Protein AF-A0A3L7YLB3-F1 (afdb_monomer)

Radius of gyration: 23.02 Å; Cα contacts (8 Å, |Δi|>4): 34; chains: 1; bounding box: 66×40×59 Å

Secondary structure (DSSP, 8-state):
------HHHHHHHHHHHHHHHHHHHHHHHHHHHHHHHHS-TTTHHHHHHHHHHHHHHHHHHHHHHHHHHHHHGGGGT--HHHHHHHHHHHHHHHHHHHHHHHHHH---PPPS-PPPTT--HHHHHHHHHHHHHHHHTT-HHHHHHHHHHHHHHHHHHHHHHHHHHHIIIIISHHHHHTTT-TTTTT--

Structure (mmCIF, N/CA/C/O backbone):
data_AF-A0A3L7YLB3-F1
#
_entry.id   AF-A0A3L7YLB3-F1
#
loop_
_atom_site.group_PDB
_atom_site.id
_atom_site.type_symbol
_atom_site.label_atom_id
_atom_site.label_alt_id
_atom_site.label_comp_id
_atom_site.label_asym_id
_atom_site.label_entity_id
_atom_site.label_seq_id
_atom_site.pdbx_PDB_ins_code
_atom_site.Cartn_x
_atom_site.Cartn_y
_atom_site.Cartn_z
_atom_site.occupancy
_atom_site.B_iso_or_equiv
_atom_site.auth_seq_id
_atom_site.auth_comp_id
_atom_site.auth_asym_id
_atom_site.auth_atom_id
_atom_site.pdbx_PDB_model_num
ATOM 1 N N . MET A 1 1 ? -13.874 18.558 30.681 1.00 36.72 1 MET A N 1
ATOM 2 C CA . MET A 1 1 ? -12.598 17.831 30.908 1.00 36.72 1 MET A CA 1
ATOM 3 C C . MET A 1 1 ? -11.639 18.290 29.820 1.00 36.72 1 MET A C 1
ATOM 5 O O . MET A 1 1 ? -11.826 17.888 28.685 1.00 36.72 1 MET A O 1
ATOM 9 N N . ARG A 1 2 ? -10.706 19.210 30.115 1.00 30.11 2 ARG A N 1
ATOM 10 C CA . ARG A 1 2 ? -9.813 19.784 29.090 1.00 30.11 2 ARG A CA 1
ATOM 11 C C . ARG A 1 2 ? -8.973 18.671 28.468 1.00 30.11 2 ARG A C 1
ATOM 13 O O . ARG A 1 2 ? -8.124 18.098 29.152 1.00 30.11 2 ARG A O 1
ATOM 20 N N . VAL A 1 3 ? -9.199 18.382 27.189 1.00 42.97 3 VAL A N 1
ATOM 21 C CA . VAL A 1 3 ? -8.298 17.557 26.385 1.00 42.97 3 VAL A CA 1
ATOM 22 C C . VAL A 1 3 ? -7.013 18.360 26.232 1.00 42.97 3 VAL A C 1
ATOM 24 O O . VAL A 1 3 ? -6.904 19.265 25.411 1.00 42.97 3 VAL A O 1
ATOM 27 N N . ARG A 1 4 ? -6.045 18.092 27.108 1.00 43.25 4 ARG A N 1
ATOM 28 C CA . ARG A 1 4 ? -4.690 18.607 26.954 1.00 43.25 4 ARG A CA 1
ATOM 29 C C . ARG A 1 4 ? -4.121 17.884 25.738 1.00 43.25 4 ARG A C 1
ATOM 31 O O . ARG A 1 4 ? -3.776 16.708 25.824 1.00 43.25 4 ARG A O 1
ATOM 38 N N . PHE A 1 5 ? -4.104 18.552 24.590 1.00 52.12 5 PHE A N 1
ATOM 39 C CA . PHE A 1 5 ? -3.279 18.113 23.476 1.00 52.12 5 PHE A CA 1
ATOM 40 C C . PHE A 1 5 ? -1.832 18.198 23.964 1.00 52.12 5 PHE A C 1
ATOM 42 O O . PHE A 1 5 ? -1.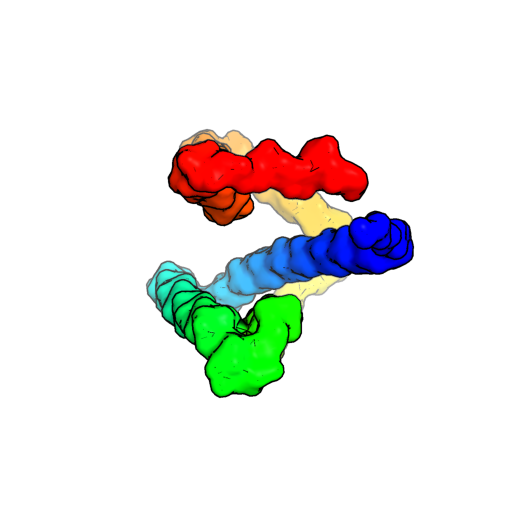256 19.281 24.020 1.00 52.12 5 PHE A O 1
ATOM 49 N N . ASP A 1 6 ? -1.270 17.073 24.407 1.00 61.44 6 ASP A N 1
ATOM 50 C CA . ASP A 1 6 ? 0.176 16.956 24.572 1.00 61.44 6 ASP A CA 1
ATOM 51 C C . ASP A 1 6 ? 0.767 17.170 23.174 1.00 61.44 6 ASP A C 1
ATOM 53 O O . ASP A 1 6 ? 0.716 16.265 22.334 1.00 61.44 6 ASP A O 1
ATOM 57 N N . CYS A 1 7 ? 1.268 18.379 22.899 1.00 66.62 7 CYS A N 1
ATOM 58 C CA . CYS A 1 7 ? 1.857 18.743 21.607 1.00 66.62 7 CYS A CA 1
ATOM 59 C C . CYS A 1 7 ? 2.894 17.706 21.155 1.00 66.62 7 CYS A C 1
ATOM 61 O O . CYS A 1 7 ? 2.942 17.351 19.980 1.00 66.62 7 CYS A O 1
ATOM 63 N N . ASP A 1 8 ? 3.637 17.134 22.104 1.00 73.62 8 ASP A N 1
ATOM 64 C CA . ASP A 1 8 ? 4.628 16.088 21.857 1.00 73.62 8 ASP A CA 1
ATOM 65 C C . ASP A 1 8 ? 4.005 14.810 21.277 1.00 73.62 8 ASP A C 1
ATOM 67 O O . ASP A 1 8 ? 4.534 14.229 20.330 1.00 73.62 8 ASP A O 1
ATOM 71 N N . ARG A 1 9 ? 2.838 14.379 21.776 1.00 79.69 9 ARG A N 1
ATOM 72 C CA . ARG A 1 9 ? 2.149 13.180 21.266 1.00 79.69 9 ARG A CA 1
ATOM 73 C C . ARG A 1 9 ? 1.570 13.409 19.877 1.00 79.69 9 ARG A C 1
ATOM 75 O O . ARG A 1 9 ? 1.580 12.493 19.057 1.00 79.69 9 ARG A O 1
ATOM 82 N N . PHE A 1 10 ? 1.076 14.616 19.614 1.00 81.31 10 PHE A N 1
ATOM 83 C CA . PHE A 1 10 ? 0.586 14.990 18.292 1.00 81.31 1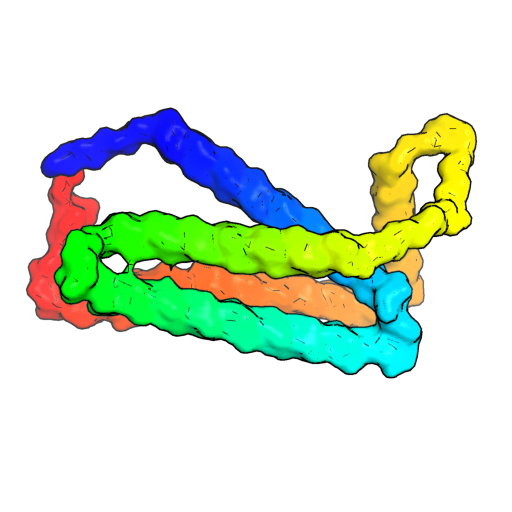0 PHE A CA 1
ATOM 84 C C . PHE A 1 10 ? 1.721 15.000 17.262 1.00 81.31 10 PHE A C 1
ATOM 86 O O . PHE A 1 10 ? 1.576 14.414 16.191 1.00 81.31 10 PHE A O 1
ATOM 93 N N . LEU A 1 11 ? 2.875 15.580 17.610 1.00 87.88 11 LEU A N 1
ATOM 94 C CA . LEU A 1 11 ? 4.063 15.584 16.754 1.00 87.88 11 LEU A CA 1
ATOM 95 C C . LEU A 1 11 ? 4.563 14.167 16.464 1.00 87.88 11 LEU A C 1
ATOM 97 O O . LEU A 1 11 ? 4.830 13.842 15.309 1.00 87.88 11 LEU A O 1
ATOM 101 N N . ILE A 1 12 ? 4.634 13.304 17.482 1.00 88.81 12 ILE A N 1
ATOM 102 C CA . ILE A 1 12 ? 5.027 11.899 17.305 1.00 88.81 12 ILE A CA 1
ATOM 103 C C . ILE A 1 12 ? 4.033 11.170 16.395 1.00 88.81 12 ILE A C 1
ATOM 105 O O . ILE A 1 12 ? 4.454 10.452 15.488 1.00 88.81 12 ILE A O 1
ATOM 109 N N . GLY A 1 13 ? 2.727 11.364 16.595 1.00 86.19 13 GLY A N 1
ATOM 110 C CA . GLY A 1 13 ? 1.690 10.779 15.743 1.00 86.19 13 GLY A CA 1
ATOM 111 C C . GLY A 1 13 ? 1.799 11.232 14.286 1.00 86.19 13 GLY A C 1
ATOM 112 O O . GLY A 1 13 ? 1.813 10.396 13.385 1.00 86.19 13 GLY A O 1
ATOM 113 N N . GLY A 1 14 ? 1.951 12.538 14.055 1.00 89.62 14 GLY A N 1
ATOM 114 C CA . GLY A 1 14 ? 2.113 13.111 12.718 1.00 89.62 14 GLY A CA 1
ATOM 115 C C . GLY A 1 14 ? 3.389 12.638 12.021 1.00 89.62 14 GLY A C 1
ATOM 116 O O . GLY A 1 14 ? 3.341 12.219 10.867 1.00 89.62 14 GLY A O 1
ATOM 117 N N . LEU A 1 15 ? 4.522 12.623 12.727 1.00 92.69 15 LEU A N 1
ATOM 118 C CA . LEU A 1 15 ? 5.782 12.118 12.181 1.00 92.69 15 LEU A CA 1
ATOM 119 C C . LEU A 1 15 ? 5.690 10.625 11.844 1.00 92.69 15 LEU A C 1
ATOM 121 O O . LEU A 1 15 ? 6.135 10.208 10.777 1.00 92.69 15 LEU A O 1
ATOM 125 N N . SER A 1 16 ? 5.070 9.828 12.718 1.00 89.94 16 SER A N 1
ATOM 126 C CA . SER A 1 16 ? 4.855 8.396 12.472 1.00 89.94 16 SER A CA 1
ATOM 127 C C . SER A 1 16 ? 3.988 8.166 11.237 1.00 89.94 16 SER A C 1
ATOM 129 O O . SER A 1 16 ? 4.279 7.270 10.450 1.00 89.94 16 SER A O 1
ATOM 131 N N . TYR A 1 17 ? 2.958 8.992 11.041 1.00 89.81 17 TYR A N 1
ATOM 132 C CA . TYR A 1 17 ? 2.103 8.941 9.858 1.00 89.81 17 TYR A CA 1
ATOM 133 C C . TYR A 1 17 ? 2.881 9.254 8.572 1.00 89.81 17 TYR A C 1
ATOM 135 O O . TYR A 1 17 ? 2.793 8.494 7.613 1.00 89.81 17 TYR A O 1
ATOM 143 N N . ILE A 1 18 ? 3.705 10.308 8.570 1.00 94.31 18 ILE A N 1
ATOM 144 C CA . ILE A 1 18 ? 4.554 10.662 7.419 1.00 94.31 18 ILE A CA 1
ATOM 145 C C . ILE A 1 18 ? 5.517 9.520 7.078 1.00 94.31 18 ILE A C 1
ATOM 147 O O . ILE A 1 18 ? 5.657 9.147 5.916 1.00 94.31 18 ILE A O 1
ATOM 151 N N . ILE A 1 19 ? 6.173 8.940 8.087 1.00 94.69 19 ILE A N 1
ATOM 152 C CA . ILE A 1 19 ? 7.082 7.805 7.888 1.00 94.69 19 ILE A CA 1
ATOM 153 C C . ILE A 1 19 ? 6.319 6.606 7.320 1.00 94.69 19 ILE A C 1
ATOM 155 O O . ILE A 1 19 ? 6.789 5.983 6.368 1.00 94.69 19 ILE A O 1
ATOM 159 N N . ALA A 1 20 ? 5.142 6.296 7.869 1.00 91.56 20 ALA A N 1
ATOM 160 C CA . ALA A 1 20 ? 4.310 5.198 7.393 1.00 91.56 20 ALA A CA 1
ATOM 161 C C . ALA A 1 20 ? 3.906 5.381 5.922 1.00 91.56 20 ALA A C 1
ATOM 163 O O . ALA A 1 20 ? 3.980 4.421 5.158 1.00 91.56 20 ALA A O 1
ATOM 164 N N . ASP A 1 21 ? 3.556 6.601 5.510 1.00 91.88 21 ASP A N 1
ATOM 165 C CA . ASP A 1 21 ? 3.180 6.916 4.130 1.00 91.88 21 ASP A CA 1
ATOM 166 C C . ASP A 1 21 ? 4.364 6.780 3.156 1.00 91.88 21 ASP A C 1
ATOM 168 O O . ASP A 1 21 ? 4.254 6.139 2.109 1.00 91.88 21 ASP A O 1
ATOM 172 N N . ILE A 1 22 ? 5.552 7.257 3.548 1.00 95.12 22 ILE A N 1
ATOM 173 C CA . ILE A 1 22 ? 6.788 7.064 2.771 1.00 95.12 22 ILE A CA 1
ATOM 174 C C . ILE A 1 22 ? 7.112 5.571 2.628 1.00 95.12 22 ILE A C 1
ATOM 176 O O . ILE A 1 22 ? 7.433 5.104 1.530 1.00 95.12 22 ILE A O 1
ATOM 180 N N . CYS A 1 23 ? 7.021 4.803 3.717 1.00 93.38 23 CYS A N 1
ATOM 181 C CA . CYS A 1 23 ? 7.237 3.358 3.695 1.00 93.38 23 CYS A CA 1
ATOM 182 C C . CYS A 1 23 ? 6.216 2.644 2.803 1.00 93.38 23 CYS A C 1
ATOM 184 O O . CYS A 1 23 ? 6.594 1.740 2.054 1.00 93.38 23 CYS A O 1
ATOM 186 N N . LEU A 1 24 ? 4.948 3.061 2.841 1.00 91.06 24 LEU A N 1
ATOM 187 C CA . LEU A 1 24 ? 3.902 2.533 1.974 1.00 91.06 24 LEU A CA 1
ATOM 188 C C . LEU A 1 24 ? 4.247 2.795 0.504 1.00 91.06 24 LEU A C 1
ATOM 190 O O . LEU A 1 24 ? 4.302 1.845 -0.279 1.00 91.06 24 LEU A O 1
ATOM 194 N N . GLY A 1 25 ? 4.582 4.034 0.140 1.00 91.25 25 GLY A N 1
ATOM 195 C CA . GLY A 1 25 ? 4.992 4.394 -1.219 1.00 91.25 25 GLY A CA 1
ATOM 196 C C . GLY A 1 25 ? 6.200 3.590 -1.707 1.00 91.25 25 GLY A C 1
ATOM 197 O O . GLY A 1 25 ? 6.162 2.996 -2.787 1.00 91.25 25 GLY A O 1
ATOM 198 N N . ALA A 1 26 ? 7.247 3.482 -0.885 1.00 91.12 26 ALA A N 1
ATOM 199 C CA . ALA A 1 26 ? 8.429 2.681 -1.200 1.00 91.12 26 ALA A CA 1
ATOM 200 C C . ALA A 1 26 ? 8.090 1.193 -1.395 1.00 91.12 26 ALA A C 1
ATOM 202 O O . ALA A 1 26 ? 8.581 0.562 -2.335 1.00 91.12 26 ALA A O 1
ATOM 203 N N . SER A 1 27 ? 7.216 0.637 -0.550 1.00 90.75 27 SER A N 1
ATOM 204 C CA . SER A 1 27 ? 6.790 -0.763 -0.647 1.00 90.75 27 SER A CA 1
ATOM 205 C C . SER A 1 27 ? 6.053 -1.053 -1.956 1.00 90.75 27 SER A C 1
ATOM 207 O O . SER A 1 27 ? 6.328 -2.066 -2.596 1.00 90.75 27 SER A O 1
ATOM 209 N N . VAL A 1 28 ? 5.188 -0.137 -2.407 1.00 89.38 28 VAL A N 1
ATOM 210 C CA . VAL A 1 28 ? 4.430 -0.267 -3.660 1.00 89.38 28 VAL A CA 1
ATOM 211 C C . VAL A 1 28 ? 5.362 -0.220 -4.871 1.00 89.38 28 VAL A C 1
ATOM 213 O O . VAL A 1 28 ? 5.197 -1.008 -5.805 1.00 89.38 28 VAL A O 1
ATOM 216 N N . VAL A 1 29 ? 6.368 0.659 -4.862 1.00 89.00 29 VAL A N 1
ATOM 217 C CA . VAL A 1 29 ? 7.369 0.735 -5.940 1.00 89.00 29 VAL A CA 1
ATOM 218 C C . VAL A 1 29 ? 8.177 -0.561 -6.022 1.00 89.00 29 VAL A C 1
ATOM 220 O O . VAL A 1 29 ? 8.292 -1.138 -7.104 1.00 89.00 29 VAL A O 1
ATOM 223 N N . LEU A 1 30 ? 8.682 -1.061 -4.889 1.00 85.75 30 LEU A N 1
ATOM 224 C CA . LEU A 1 30 ? 9.440 -2.316 -4.838 1.00 85.75 30 LEU A CA 1
ATOM 225 C C . LEU A 1 30 ? 8.589 -3.513 -5.272 1.00 85.75 30 LEU A C 1
ATOM 227 O O . LEU A 1 30 ? 9.025 -4.303 -6.107 1.00 85.75 30 LEU A O 1
ATOM 231 N N . TYR A 1 31 ? 7.360 -3.619 -4.764 1.00 86.75 31 TYR A N 1
ATOM 232 C CA . TYR A 1 31 ? 6.407 -4.667 -5.133 1.00 86.75 31 TYR A CA 1
ATOM 233 C C . TYR A 1 31 ? 6.201 -4.748 -6.655 1.00 86.75 31 TYR A C 1
ATOM 235 O O . TYR A 1 31 ? 6.327 -5.824 -7.244 1.00 86.75 31 TYR A O 1
ATOM 243 N N . ASN A 1 32 ? 5.946 -3.608 -7.304 1.00 88.38 32 ASN A N 1
ATOM 244 C CA . ASN A 1 32 ? 5.733 -3.559 -8.751 1.00 88.38 32 ASN A CA 1
ATOM 245 C C . ASN A 1 32 ? 7.017 -3.843 -9.547 1.00 88.38 32 ASN A C 1
ATOM 247 O O . ASN A 1 32 ? 6.955 -4.469 -10.607 1.00 88.38 32 ASN A O 1
ATOM 251 N N . ALA A 1 33 ? 8.183 -3.422 -9.046 1.00 87.12 33 ALA A N 1
ATOM 252 C CA . ALA A 1 33 ? 9.467 -3.697 -9.686 1.00 87.12 33 ALA A CA 1
ATOM 253 C C . ALA A 1 33 ? 9.787 -5.202 -9.700 1.00 87.12 33 ALA A C 1
ATOM 255 O O . ALA A 1 33 ? 10.116 -5.752 -10.756 1.00 87.12 33 ALA A O 1
ATOM 256 N N . PHE A 1 34 ? 9.601 -5.887 -8.565 1.00 86.56 34 PHE A N 1
ATOM 257 C CA . PHE A 1 34 ? 9.887 -7.319 -8.435 1.00 86.56 34 PHE A CA 1
ATOM 258 C C . PHE A 1 34 ? 9.001 -8.200 -9.315 1.00 86.56 34 PHE A C 1
ATOM 260 O O . PHE A 1 34 ? 9.450 -9.264 -9.742 1.00 86.56 34 PHE A O 1
ATOM 267 N N . LEU A 1 35 ? 7.779 -7.768 -9.650 1.00 85.94 35 LEU A N 1
ATOM 268 C CA . LEU A 1 35 ? 6.878 -8.531 -10.521 1.00 85.94 35 LEU A CA 1
ATOM 269 C C . LEU A 1 35 ? 7.540 -8.905 -11.858 1.00 85.94 35 LEU A C 1
ATOM 271 O O . LEU A 1 35 ? 7.364 -10.018 -12.358 1.00 85.94 35 LEU A O 1
ATOM 275 N N . ASN A 1 36 ? 8.337 -7.994 -12.422 1.00 83.19 36 ASN A N 1
ATOM 276 C CA . ASN A 1 36 ? 9.034 -8.230 -13.684 1.00 83.19 36 ASN A CA 1
ATOM 277 C C . ASN A 1 36 ? 10.149 -9.278 -13.571 1.00 83.19 36 ASN A C 1
ATOM 279 O O . ASN A 1 36 ? 10.478 -9.906 -14.582 1.00 83.19 36 ASN A O 1
ATOM 283 N N . GLU A 1 37 ? 10.701 -9.469 -12.372 1.00 82.50 37 GLU A N 1
ATOM 284 C CA . GLU A 1 37 ? 11.762 -10.435 -12.078 1.00 82.50 37 GLU A CA 1
ATOM 285 C C . GLU A 1 37 ? 11.215 -11.826 -11.742 1.00 82.50 37 GLU A C 1
ATOM 287 O O . GLU A 1 37 ? 11.806 -12.832 -12.137 1.00 82.50 37 GLU A O 1
ATOM 292 N N . ILE A 1 38 ? 10.077 -11.901 -11.043 1.00 83.81 38 ILE A N 1
ATOM 293 C CA . ILE A 1 38 ? 9.500 -13.173 -10.574 1.00 83.81 38 ILE A CA 1
ATOM 294 C C . ILE A 1 38 ? 8.566 -13.839 -11.592 1.00 83.81 38 ILE A C 1
ATOM 296 O O . ILE A 1 38 ? 8.303 -15.037 -11.488 1.00 83.81 38 ILE A O 1
ATOM 300 N N . ALA A 1 39 ? 8.059 -13.093 -12.580 1.00 86.25 39 ALA A N 1
ATOM 301 C CA . ALA A 1 39 ? 7.132 -13.605 -13.584 1.00 86.25 39 ALA A CA 1
ATOM 302 C C . ALA A 1 39 ? 7.608 -13.328 -15.018 1.00 86.25 39 ALA A C 1
ATOM 304 O O . ALA A 1 39 ? 7.970 -12.206 -15.391 1.00 86.25 39 ALA A O 1
ATOM 305 N N . SER A 1 40 ? 7.547 -14.366 -15.861 1.00 87.06 40 SER A N 1
ATOM 306 C CA . SER A 1 40 ? 7.783 -14.231 -17.301 1.00 87.06 40 SER A CA 1
ATOM 307 C C . SER A 1 40 ? 6.718 -13.331 -17.943 1.00 87.06 40 SER A C 1
ATOM 309 O O . SER A 1 40 ? 5.591 -13.295 -17.445 1.00 87.06 40 SER A O 1
ATOM 311 N N . PRO A 1 41 ? 7.012 -12.643 -19.066 1.00 88.50 41 PRO A N 1
ATOM 312 C CA . PRO A 1 41 ? 6.076 -11.702 -19.690 1.00 88.50 41 PRO A CA 1
ATOM 313 C C . PRO A 1 41 ? 4.662 -12.263 -19.901 1.00 88.50 41 PRO A C 1
ATOM 315 O O . PRO A 1 41 ? 3.688 -11.585 -19.600 1.00 88.50 41 PRO A O 1
ATOM 318 N N . ALA A 1 42 ? 4.549 -13.532 -20.308 1.00 91.06 42 ALA A N 1
ATOM 319 C CA . ALA A 1 42 ? 3.266 -14.206 -20.525 1.00 91.06 42 ALA A CA 1
ATOM 320 C C . ALA A 1 42 ? 2.477 -14.518 -19.235 1.00 91.06 42 ALA A C 1
ATOM 322 O O . ALA A 1 42 ? 1.282 -14.781 -19.298 1.00 91.06 42 ALA A O 1
ATOM 323 N N . ARG A 1 43 ? 3.131 -14.536 -18.066 1.00 90.81 43 ARG 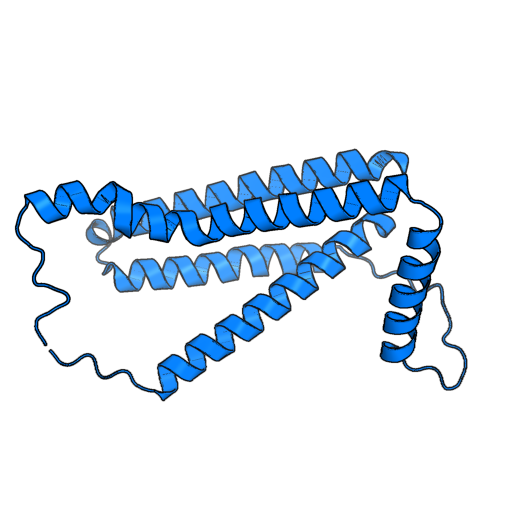A N 1
ATOM 324 C CA . ARG A 1 43 ? 2.516 -14.870 -16.768 1.00 90.81 43 ARG A CA 1
ATOM 325 C C . ARG A 1 43 ? 2.347 -13.669 -15.839 1.00 90.81 43 ARG A C 1
ATOM 327 O O . ARG A 1 43 ? 1.715 -13.824 -14.798 1.00 90.81 43 ARG A O 1
ATOM 334 N N . ARG A 1 44 ? 2.900 -12.501 -16.185 1.00 88.69 44 ARG A N 1
ATOM 335 C CA . ARG A 1 44 ? 2.869 -11.293 -15.338 1.00 88.69 44 ARG A CA 1
ATOM 336 C C . ARG A 1 44 ? 1.454 -10.842 -15.009 1.00 88.69 44 ARG A C 1
ATOM 338 O O . ARG A 1 44 ? 1.187 -10.570 -13.846 1.00 88.69 44 ARG A O 1
ATOM 345 N N . ASP A 1 45 ? 0.571 -10.828 -16.002 1.00 89.94 45 ASP A N 1
ATOM 346 C CA . ASP A 1 45 ? -0.830 -10.438 -15.822 1.00 89.94 45 ASP A CA 1
ATOM 347 C C . ASP A 1 45 ? -1.529 -11.352 -14.805 1.00 89.94 45 ASP A C 1
ATOM 349 O O . ASP A 1 45 ? -1.916 -10.915 -13.725 1.00 89.94 45 ASP A O 1
ATOM 353 N N . ALA A 1 46 ? -1.522 -12.665 -15.056 1.00 91.38 46 ALA A N 1
ATOM 354 C CA . ALA A 1 46 ? -2.111 -13.646 -14.147 1.00 91.38 46 ALA A CA 1
ATOM 355 C C . ALA A 1 46 ? -1.486 -13.636 -12.737 1.00 91.38 46 ALA A C 1
ATOM 357 O O . ALA A 1 46 ? -2.190 -13.845 -11.748 1.00 91.38 46 ALA A O 1
ATOM 358 N N . ALA A 1 47 ? -0.171 -13.427 -12.624 1.00 89.50 47 ALA A N 1
ATOM 359 C CA . ALA A 1 47 ? 0.506 -13.317 -11.334 1.00 89.50 47 ALA A CA 1
ATOM 360 C C . ALA A 1 47 ? 0.074 -12.053 -10.575 1.00 89.50 47 ALA A C 1
ATOM 362 O O . ALA A 1 47 ? -0.229 -12.136 -9.384 1.00 89.50 47 ALA A O 1
ATOM 363 N N . SER A 1 48 ? -0.017 -10.913 -11.267 1.00 89.31 48 SER A N 1
ATOM 364 C CA . SER A 1 48 ? -0.490 -9.646 -10.708 1.00 89.31 48 SER A CA 1
ATOM 365 C C . SER A 1 48 ? -1.941 -9.748 -10.245 1.00 89.31 48 SER A C 1
ATOM 367 O O . SER A 1 48 ? -2.218 -9.477 -9.078 1.00 89.31 48 SER A O 1
ATOM 369 N N . SER A 1 49 ? -2.854 -10.240 -11.090 1.00 91.88 49 SER A N 1
ATOM 370 C CA . SER A 1 49 ? -4.275 -10.362 -10.740 1.00 91.88 49 SER A CA 1
ATOM 371 C C . SER A 1 49 ? -4.502 -11.289 -9.547 1.00 91.88 49 SER A C 1
ATOM 373 O O . SER A 1 49 ? -5.304 -10.977 -8.669 1.00 91.88 49 SER A O 1
ATOM 375 N N . LYS A 1 50 ? -3.774 -12.413 -9.470 1.00 91.69 50 LYS A N 1
ATOM 376 C CA . LYS A 1 50 ? -3.836 -13.318 -8.310 1.00 91.69 50 LYS A CA 1
ATOM 377 C C . LYS A 1 50 ? -3.298 -12.660 -7.046 1.00 91.69 50 LYS A C 1
ATOM 379 O O . LYS A 1 50 ? -3.922 -12.787 -5.997 1.00 91.69 50 LYS A O 1
ATOM 384 N N . GLY A 1 51 ? -2.168 -11.959 -7.144 1.00 90.12 51 GLY A N 1
ATOM 385 C CA . GLY A 1 51 ? -1.602 -11.209 -6.025 1.00 90.12 51 GLY A CA 1
ATOM 386 C C . GLY A 1 51 ? -2.577 -10.153 -5.506 1.00 90.12 51 GLY A C 1
ATOM 387 O O . GLY A 1 51 ? -2.817 -10.078 -4.305 1.00 90.12 51 GLY A O 1
ATOM 388 N N . TYR A 1 52 ? -3.207 -9.410 -6.416 1.00 91.00 52 TYR A N 1
ATOM 389 C CA . TYR A 1 52 ? -4.222 -8.415 -6.089 1.00 91.00 52 TYR A CA 1
ATOM 390 C C . TYR A 1 52 ? -5.434 -9.059 -5.403 1.00 91.00 52 TYR A C 1
ATOM 392 O O . TYR A 1 52 ? -5.808 -8.647 -4.310 1.00 91.00 52 TYR A O 1
ATOM 400 N N . ALA A 1 53 ? -5.991 -10.134 -5.972 1.00 94.38 53 ALA A N 1
ATOM 401 C CA . ALA A 1 53 ? -7.132 -10.847 -5.395 1.00 94.38 53 ALA A CA 1
ATOM 402 C C . ALA A 1 53 ? -6.843 -11.387 -3.983 1.00 94.38 53 ALA A C 1
ATOM 404 O O . ALA A 1 53 ? -7.647 -11.194 -3.072 1.00 94.38 53 ALA A O 1
ATOM 405 N N . LEU A 1 54 ? -5.679 -12.014 -3.776 1.00 93.38 54 LEU A N 1
ATOM 406 C CA . LEU A 1 54 ? -5.255 -12.486 -2.454 1.00 93.38 54 LEU A CA 1
ATOM 407 C C . LEU A 1 54 ? -5.071 -11.326 -1.468 1.00 93.38 54 LEU A C 1
ATOM 409 O O . LEU A 1 54 ? -5.443 -11.459 -0.304 1.00 93.38 54 LEU A O 1
ATOM 413 N N . GLY A 1 55 ? -4.564 -10.183 -1.936 1.00 92.69 55 GLY A N 1
ATOM 414 C CA . GLY A 1 55 ? -4.474 -8.954 -1.149 1.00 92.69 55 GLY A CA 1
ATOM 415 C C . GLY A 1 55 ? -5.841 -8.467 -0.662 1.00 92.69 55 GLY A C 1
ATOM 416 O O . GLY A 1 55 ? -5.995 -8.190 0.526 1.00 92.69 55 GLY A O 1
ATOM 417 N N . TYR A 1 56 ? -6.853 -8.438 -1.536 1.00 94.56 56 TYR A N 1
ATOM 418 C CA . TYR A 1 56 ? -8.227 -8.074 -1.154 1.00 94.56 56 TYR A CA 1
ATOM 419 C C . TYR A 1 56 ? -8.839 -9.050 -0.158 1.00 94.56 56 TYR A C 1
ATOM 421 O O . TYR A 1 56 ? -9.457 -8.621 0.814 1.00 94.56 56 TYR A O 1
ATOM 429 N N . VAL A 1 57 ? -8.653 -10.354 -0.370 1.00 96.56 57 VAL A N 1
ATOM 430 C CA . VAL A 1 57 ? -9.140 -11.375 0.565 1.00 96.56 57 VAL A CA 1
ATOM 431 C C . VAL A 1 57 ? -8.477 -11.201 1.931 1.00 96.56 57 VAL A C 1
ATOM 433 O O . VAL A 1 57 ? -9.171 -11.156 2.943 1.00 96.56 57 VAL A O 1
ATOM 436 N N . GLY A 1 58 ? -7.154 -11.029 1.972 1.00 95.25 58 GLY A N 1
ATOM 437 C CA . GLY A 1 58 ? -6.420 -10.799 3.216 1.00 95.25 58 GLY A CA 1
ATOM 438 C C . GLY A 1 58 ? -6.850 -9.517 3.934 1.00 95.25 58 GLY A C 1
ATOM 439 O O . GLY A 1 58 ? -7.117 -9.543 5.134 1.00 95.25 58 GLY A O 1
ATOM 440 N N . GLY A 1 59 ? -6.980 -8.409 3.198 1.00 94.88 59 GLY A N 1
ATOM 441 C CA . GLY A 1 59 ? -7.467 -7.137 3.735 1.00 94.88 59 GLY A CA 1
ATOM 442 C C . GLY A 1 59 ? -8.900 -7.230 4.262 1.00 94.88 59 GLY A C 1
ATOM 443 O O . GLY A 1 59 ? -9.188 -6.727 5.346 1.00 94.88 59 GLY A O 1
ATOM 444 N N . GLY A 1 60 ? -9.782 -7.932 3.547 1.00 96.25 60 GLY A N 1
ATOM 445 C CA . GLY A 1 60 ? -11.162 -8.179 3.965 1.00 96.25 60 GLY A CA 1
ATOM 446 C C . GLY A 1 60 ? -11.260 -9.028 5.233 1.00 96.25 60 GLY A C 1
ATOM 447 O O . GLY A 1 60 ? -12.035 -8.696 6.127 1.00 96.25 60 GLY A O 1
ATOM 448 N N . ILE A 1 61 ? -10.442 -10.079 5.355 1.00 97.25 61 ILE A N 1
ATOM 449 C CA . ILE A 1 61 ? -10.373 -10.919 6.563 1.00 97.25 61 ILE A CA 1
ATOM 450 C C . ILE A 1 61 ? -9.925 -10.093 7.769 1.00 97.25 61 ILE A C 1
ATOM 452 O O . ILE A 1 61 ? -10.558 -10.147 8.827 1.00 97.25 61 ILE A O 1
ATOM 456 N N . LEU A 1 62 ? -8.857 -9.307 7.618 1.00 96.75 62 LEU A N 1
ATOM 457 C CA . LEU A 1 62 ? -8.363 -8.446 8.689 1.00 96.75 62 LEU A CA 1
ATOM 458 C C . LEU A 1 62 ? -9.410 -7.396 9.086 1.00 96.75 62 LEU A C 1
ATOM 460 O O . LEU A 1 62 ? -9.646 -7.187 10.275 1.00 96.75 62 LEU A O 1
ATOM 464 N N . LEU A 1 63 ? -10.070 -6.773 8.106 1.00 95.12 63 LEU A N 1
ATOM 465 C CA . LEU A 1 63 ? -11.143 -5.809 8.347 1.00 95.12 63 LEU A CA 1
ATOM 466 C C . LEU A 1 63 ? -12.298 -6.441 9.129 1.00 95.12 63 LEU A C 1
ATOM 468 O O . LEU A 1 63 ? -12.713 -5.887 10.143 1.00 95.12 63 LEU A O 1
ATOM 472 N N . ALA A 1 64 ? -12.791 -7.603 8.696 1.00 97.00 64 ALA A N 1
ATOM 473 C CA . ALA A 1 64 ? -13.867 -8.320 9.377 1.00 97.00 64 ALA A CA 1
ATOM 474 C C . ALA A 1 64 ? -13.478 -8.697 10.815 1.00 97.00 64 ALA A C 1
ATOM 476 O O . ALA A 1 64 ? -14.280 -8.554 11.735 1.00 97.00 64 ALA A O 1
ATOM 477 N N . THR A 1 65 ? -12.227 -9.114 11.018 1.00 96.06 65 THR A N 1
ATOM 478 C CA . THR A 1 65 ? -11.688 -9.461 12.340 1.00 96.06 65 THR A CA 1
ATOM 479 C C . THR A 1 65 ? -11.624 -8.240 13.259 1.00 96.06 65 THR A C 1
ATOM 481 O O . THR A 1 65 ? -12.083 -8.300 14.398 1.00 96.06 65 THR A O 1
ATOM 484 N N . ASN A 1 66 ? -11.113 -7.110 12.765 1.00 96.12 66 ASN A N 1
ATOM 485 C CA . ASN A 1 66 ? -11.051 -5.863 13.529 1.00 96.12 66 ASN A CA 1
ATOM 486 C C . ASN A 1 66 ? -12.450 -5.300 13.816 1.00 96.12 66 ASN A C 1
ATOM 488 O O . ASN A 1 66 ? -12.703 -4.810 14.915 1.00 96.12 66 ASN A O 1
ATOM 492 N N . LEU A 1 67 ? -13.382 -5.417 12.868 1.00 94.12 67 LEU A N 1
ATOM 493 C CA . LEU A 1 67 ? -14.773 -5.037 13.086 1.00 94.12 67 LEU A CA 1
ATOM 494 C C . LEU A 1 67 ? -15.403 -5.885 14.194 1.00 94.12 67 LEU A C 1
ATOM 496 O O . LEU A 1 67 ? -15.971 -5.325 15.126 1.00 94.12 67 LEU A O 1
ATOM 500 N N . ALA A 1 68 ? -15.242 -7.210 14.146 1.00 94.50 68 ALA A N 1
ATOM 501 C CA . ALA A 1 68 ? -15.723 -8.099 15.199 1.00 94.50 68 ALA A CA 1
ATOM 502 C C . ALA A 1 68 ? -15.118 -7.733 16.564 1.00 94.50 68 ALA A C 1
ATOM 504 O O . ALA A 1 68 ? -15.850 -7.592 17.541 1.00 94.50 68 ALA A O 1
ATOM 505 N N . LEU A 1 69 ? -13.805 -7.496 16.630 1.00 93.88 69 LEU A N 1
ATOM 506 C CA . LEU A 1 69 ? -13.130 -7.076 17.858 1.00 93.88 69 LEU A CA 1
ATOM 507 C C . LEU A 1 69 ? -13.743 -5.795 18.444 1.00 93.88 69 LEU A C 1
ATOM 509 O O . LEU A 1 69 ? -14.018 -5.735 19.640 1.00 93.88 69 LEU A O 1
ATOM 513 N N . ILE A 1 70 ? -13.981 -4.781 17.611 1.00 92.88 70 ILE A N 1
ATOM 514 C CA . ILE A 1 70 ? -14.568 -3.509 18.049 1.00 92.88 70 ILE A CA 1
ATOM 515 C C . ILE A 1 70 ? -16.031 -3.696 18.474 1.00 92.88 70 ILE A C 1
ATOM 517 O O . ILE A 1 70 ? -16.438 -3.159 19.505 1.00 92.88 70 ILE A O 1
ATOM 521 N N . SER A 1 71 ? -16.816 -4.471 17.722 1.00 92.19 71 SER A N 1
ATOM 522 C CA . SER A 1 71 ? -18.227 -4.743 18.022 1.00 92.19 71 SER A CA 1
ATOM 523 C C . SER A 1 71 ? -18.414 -5.530 19.320 1.00 92.19 71 SER A C 1
ATOM 525 O O . SER A 1 71 ? -19.353 -5.259 20.064 1.00 92.19 71 SER A O 1
ATOM 527 N N . PHE A 1 72 ? -17.512 -6.466 19.622 1.00 92.06 72 PHE A N 1
ATOM 528 C CA . PHE A 1 72 ? -17.588 -7.323 20.807 1.00 92.06 72 PHE A CA 1
ATOM 529 C C . PHE A 1 72 ? -16.697 -6.861 21.968 1.00 92.06 72 PHE A C 1
ATOM 531 O O . PHE A 1 72 ? -16.702 -7.514 23.011 1.00 92.06 72 PHE A O 1
ATOM 538 N N . ALA A 1 73 ? -16.000 -5.724 21.854 1.00 90.44 73 ALA A N 1
ATOM 539 C CA . ALA A 1 73 ? -15.061 -5.214 22.862 1.00 90.44 73 ALA A CA 1
ATOM 540 C C . ALA A 1 73 ? -15.632 -5.213 24.294 1.00 90.44 73 ALA A C 1
ATOM 542 O O . ALA A 1 73 ? -14.985 -5.691 25.223 1.00 90.44 73 ALA A O 1
ATOM 543 N N . GLY A 1 74 ? -16.883 -4.769 24.462 1.00 86.12 74 GLY A N 1
ATOM 544 C CA . GLY A 1 74 ? -17.543 -4.741 25.772 1.00 86.12 74 GLY A CA 1
ATOM 545 C C . GLY A 1 74 ? -17.765 -6.128 26.388 1.00 86.12 74 GLY A C 1
ATOM 546 O O . GLY A 1 74 ? -17.653 -6.280 27.599 1.00 86.12 74 GLY A O 1
ATOM 547 N N . SER A 1 75 ? -18.021 -7.152 25.567 1.00 87.06 75 SER A N 1
ATOM 548 C CA . SER A 1 75 ? -18.226 -8.533 26.040 1.00 87.06 75 SER A CA 1
ATOM 549 C C . SER A 1 75 ? -16.940 -9.221 26.501 1.00 87.06 75 SER A C 1
ATOM 551 O O . SER A 1 75 ? -16.993 -10.142 27.309 1.00 87.06 75 SER A O 1
ATOM 553 N N . ILE A 1 76 ? -15.788 -8.745 26.026 1.00 87.56 76 ILE A N 1
ATOM 554 C CA . ILE A 1 76 ? -14.455 -9.246 26.390 1.00 87.56 76 ILE A CA 1
ATOM 555 C C . ILE A 1 76 ? -13.750 -8.347 27.418 1.00 87.56 76 ILE A C 1
ATOM 557 O O . ILE A 1 76 ? -12.562 -8.517 27.674 1.00 87.56 76 ILE A O 1
ATOM 561 N N . GLY A 1 77 ? -14.475 -7.389 28.009 1.00 88.50 77 GLY A N 1
ATOM 562 C CA . GLY A 1 77 ? -13.956 -6.494 29.046 1.00 88.50 77 GLY A CA 1
ATOM 563 C C . GLY A 1 77 ? -12.984 -5.421 28.545 1.00 88.50 77 GLY A C 1
ATOM 564 O O . GLY A 1 77 ? -12.299 -4.812 29.360 1.00 88.50 77 GLY A O 1
ATOM 565 N N . LEU A 1 78 ? -12.917 -5.174 27.232 1.00 90.00 78 LEU A N 1
ATOM 566 C CA . LEU A 1 78 ? -12.071 -4.137 26.643 1.00 90.00 78 LEU A CA 1
ATOM 567 C C . LEU A 1 78 ? -12.837 -2.825 26.478 1.00 90.00 78 LEU A C 1
ATOM 569 O O . LEU A 1 78 ? -13.987 -2.791 26.028 1.00 90.00 78 LEU A O 1
ATOM 573 N N . SER A 1 79 ? -12.163 -1.711 26.746 1.00 91.19 79 SER A N 1
ATOM 574 C CA . SER A 1 79 ? -12.656 -0.405 26.323 1.00 91.19 79 SER A CA 1
ATOM 575 C C . SER A 1 79 ? -12.590 -0.267 24.798 1.00 91.19 79 SER A C 1
ATOM 577 O O . SER A 1 79 ? -11.747 -0.862 24.119 1.00 91.19 79 SER A O 1
ATOM 579 N N . LYS A 1 80 ? -13.442 0.598 24.231 1.00 84.88 80 LYS A N 1
ATOM 580 C CA . LYS A 1 80 ? -13.395 0.916 22.791 1.00 84.88 80 LYS A CA 1
ATOM 581 C C . LYS A 1 80 ? -12.019 1.442 22.360 1.00 84.88 80 LYS A C 1
ATOM 583 O O . LYS A 1 80 ? -11.549 1.114 21.277 1.00 84.88 80 LYS A O 1
ATOM 588 N N . GLY A 1 81 ? -11.361 2.232 23.213 1.00 88.44 81 GLY A N 1
ATOM 589 C CA . GLY A 1 81 ? -10.028 2.770 22.936 1.00 88.44 81 GLY A CA 1
ATOM 590 C C . GLY A 1 81 ? -8.950 1.686 22.851 1.00 88.44 81 GLY A C 1
ATOM 591 O O . GLY A 1 81 ? -8.093 1.743 21.970 1.00 88.44 81 GLY A O 1
ATOM 592 N N . GLU A 1 82 ? -9.008 0.676 23.720 1.00 90.38 82 GLU A N 1
ATOM 593 C CA . GLU A 1 82 ? -8.101 -0.478 23.669 1.00 90.38 82 GLU A CA 1
ATOM 594 C C . GLU A 1 82 ? -8.346 -1.331 22.426 1.00 90.38 82 GLU A C 1
ATOM 596 O O . GLU A 1 82 ? -7.390 -1.681 21.735 1.00 90.38 82 GLU A O 1
ATOM 601 N N . ALA A 1 83 ? -9.611 -1.588 22.078 1.00 92.19 83 ALA A N 1
ATOM 602 C CA . ALA A 1 83 ? -9.966 -2.330 20.869 1.00 92.19 83 ALA A CA 1
ATOM 603 C C . ALA A 1 83 ? -9.446 -1.648 19.589 1.00 92.19 83 ALA A C 1
ATOM 605 O O . ALA A 1 83 ? -8.918 -2.317 18.698 1.00 92.19 83 ALA A O 1
ATOM 606 N N . VAL A 1 84 ? -9.516 -0.312 19.512 1.00 91.69 84 VAL A N 1
ATOM 607 C CA . VAL A 1 84 ? -8.948 0.463 18.394 1.00 91.69 84 VAL A CA 1
ATOM 608 C C . VAL A 1 84 ? -7.425 0.328 18.337 1.00 91.69 84 VAL A C 1
ATOM 610 O O . VAL A 1 84 ? -6.875 0.059 17.271 1.00 91.69 84 VAL A O 1
ATOM 613 N N . ARG A 1 85 ? -6.723 0.460 19.469 1.00 91.25 85 ARG A N 1
ATOM 614 C CA . ARG A 1 85 ? -5.257 0.301 19.515 1.00 91.25 85 ARG A CA 1
ATOM 615 C C . ARG A 1 85 ? -4.822 -1.103 19.107 1.00 91.25 85 ARG A C 1
ATOM 617 O O . ARG A 1 85 ? -3.860 -1.246 18.357 1.00 91.25 85 ARG A O 1
ATOM 624 N N . LEU A 1 86 ? -5.552 -2.123 19.555 1.00 93.88 86 LEU A N 1
ATOM 625 C CA . LEU A 1 86 ? -5.295 -3.510 19.187 1.00 93.88 86 LEU A CA 1
ATOM 626 C C . LEU A 1 86 ? -5.549 -3.754 17.692 1.00 93.88 86 LEU A C 1
ATOM 628 O O . LEU A 1 86 ? -4.764 -4.449 17.056 1.00 93.88 86 LEU A O 1
ATOM 632 N N . SER A 1 87 ? -6.572 -3.117 17.116 1.00 94.56 87 SER A N 1
ATOM 633 C CA . SER A 1 87 ? -6.853 -3.162 15.673 1.00 94.56 87 SER A CA 1
ATOM 634 C C . SER A 1 87 ? -5.754 -2.495 14.833 1.00 94.56 87 SER A C 1
ATOM 636 O O . SER A 1 87 ? -5.393 -2.988 13.765 1.00 94.56 87 SER A O 1
ATOM 638 N N . LEU A 1 88 ? -5.186 -1.381 15.310 1.00 91.88 88 LEU A N 1
ATOM 639 C CA . LEU A 1 88 ? -4.043 -0.730 14.655 1.00 91.88 88 LEU A CA 1
ATOM 640 C C . LEU A 1 88 ? -2.784 -1.605 14.733 1.00 91.88 88 LEU A C 1
ATOM 642 O O . LEU A 1 88 ? -2.066 -1.756 13.744 1.00 91.88 88 LEU A O 1
ATOM 646 N N . MET A 1 89 ? -2.538 -2.222 15.891 1.00 95.06 89 MET A N 1
ATOM 647 C CA . MET A 1 89 ? -1.418 -3.142 16.086 1.00 95.06 89 MET A CA 1
ATOM 648 C C . MET A 1 89 ? -1.552 -4.394 15.211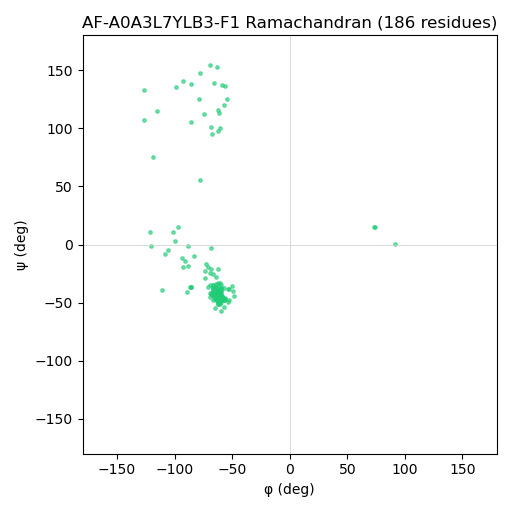 1.00 95.06 89 MET A C 1
ATOM 650 O O . MET A 1 89 ? -0.583 -4.785 14.561 1.00 95.06 89 MET A O 1
ATOM 654 N N . SER A 1 90 ? -2.741 -5.004 15.154 1.00 96.12 90 SER A N 1
ATOM 655 C CA . SER A 1 90 ? -3.003 -6.187 14.328 1.00 96.12 90 SER A CA 1
ATOM 656 C C . SER A 1 90 ? -2.784 -5.889 12.848 1.00 96.12 90 SER A C 1
ATOM 658 O O . SER A 1 90 ? -2.192 -6.710 12.153 1.00 96.12 90 SER A O 1
ATOM 660 N N . ALA A 1 91 ? -3.167 -4.698 12.376 1.00 94.00 91 ALA A N 1
ATOM 661 C CA . ALA A 1 91 ? -2.913 -4.276 11.006 1.00 94.00 91 ALA A CA 1
ATOM 662 C C . ALA A 1 91 ? -1.413 -4.171 10.704 1.00 94.00 91 ALA A C 1
ATOM 664 O O . ALA A 1 91 ? -0.953 -4.729 9.708 1.00 94.00 91 ALA A O 1
ATOM 665 N N . GLY A 1 92 ? -0.637 -3.530 11.582 1.00 92.88 92 GLY A N 1
ATOM 666 C CA . GLY A 1 92 ? 0.818 -3.457 11.433 1.00 92.88 92 GLY A CA 1
ATOM 667 C C . GLY A 1 92 ? 1.476 -4.839 11.413 1.00 92.88 92 GLY A C 1
ATOM 668 O O . GLY A 1 92 ? 2.293 -5.121 10.538 1.00 92.88 92 GLY A O 1
ATOM 669 N N . LEU A 1 93 ? 1.079 -5.730 12.326 1.00 95.88 93 LEU A N 1
ATOM 670 C CA . LEU A 1 93 ? 1.592 -7.102 12.391 1.00 95.88 93 LEU A CA 1
ATOM 671 C C . LEU A 1 93 ? 1.178 -7.946 11.183 1.00 95.88 93 LEU A C 1
ATOM 673 O O . LEU A 1 93 ? 1.973 -8.745 10.701 1.00 95.88 93 LEU A O 1
ATOM 677 N N . TRP A 1 94 ? -0.039 -7.765 10.676 1.00 96.00 94 TRP A N 1
ATOM 678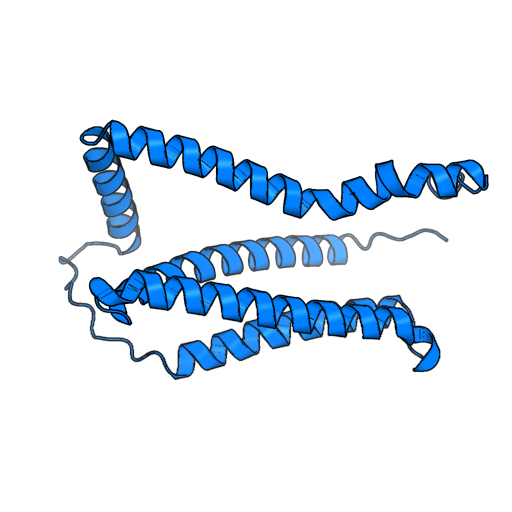 C CA . TRP A 1 94 ? -0.547 -8.483 9.512 1.00 96.00 94 TRP A CA 1
ATOM 679 C C . TRP A 1 94 ? 0.239 -8.132 8.249 1.00 96.00 94 TRP A C 1
ATOM 681 O O . TRP A 1 94 ? 0.789 -9.013 7.587 1.00 96.00 94 TRP A O 1
ATOM 691 N N . TRP A 1 95 ? 0.329 -6.837 7.934 1.00 92.25 95 TRP A N 1
ATOM 692 C CA . TRP A 1 95 ? 1.039 -6.361 6.749 1.00 92.25 95 TRP A CA 1
ATOM 693 C C . TRP A 1 95 ? 2.550 -6.551 6.881 1.00 92.25 95 TRP A C 1
ATOM 695 O O . TRP A 1 95 ? 3.192 -7.012 5.939 1.00 92.25 95 TRP A O 1
ATOM 705 N N . GLY A 1 96 ? 3.115 -6.270 8.057 1.00 92.88 96 GLY A N 1
ATOM 706 C CA . GLY A 1 96 ? 4.530 -6.498 8.343 1.00 92.88 96 GLY A CA 1
ATOM 707 C C . GLY A 1 96 ? 4.900 -7.980 8.294 1.00 92.88 96 GLY A C 1
ATOM 708 O O . GLY A 1 96 ? 5.894 -8.341 7.672 1.00 92.88 96 GLY A O 1
ATOM 709 N N . GLY A 1 97 ? 4.077 -8.853 8.876 1.00 94.25 97 GLY A N 1
ATOM 710 C CA . GLY A 1 97 ? 4.284 -10.301 8.873 1.00 94.25 97 GLY A CA 1
ATOM 711 C C . GLY A 1 97 ? 4.257 -10.890 7.465 1.00 94.25 97 GLY A C 1
ATOM 712 O O . GLY A 1 97 ? 5.196 -11.583 7.076 1.00 94.25 97 GLY A O 1
ATOM 713 N N . TRP A 1 98 ? 3.239 -10.558 6.663 1.00 92.75 98 TRP A N 1
ATOM 714 C CA . TRP A 1 98 ? 3.181 -1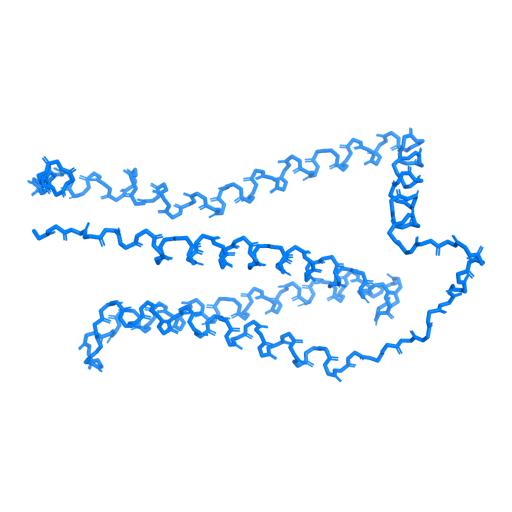0.991 5.263 1.00 92.75 98 TRP A CA 1
ATOM 715 C C . TRP A 1 98 ? 4.278 -10.368 4.399 1.00 92.75 98 TRP A C 1
ATOM 717 O O . TRP A 1 98 ? 4.804 -11.037 3.507 1.00 92.75 98 TRP A O 1
ATOM 727 N N . GLY A 1 99 ? 4.662 -9.121 4.675 1.00 90.81 99 GLY A N 1
ATOM 728 C CA . GLY A 1 99 ? 5.781 -8.456 4.012 1.00 90.81 99 GLY A CA 1
ATOM 729 C C . GLY A 1 99 ? 7.105 -9.175 4.267 1.00 90.81 99 GLY A C 1
ATOM 730 O O . GLY A 1 99 ? 7.795 -9.544 3.319 1.00 90.81 99 GLY A O 1
ATOM 731 N N . LEU A 1 100 ? 7.431 -9.448 5.533 1.00 91.19 100 LEU A N 1
ATOM 732 C CA . LEU A 1 100 ? 8.632 -10.197 5.919 1.00 91.19 100 LEU A CA 1
ATOM 733 C C . LEU A 1 100 ? 8.618 -11.619 5.360 1.00 91.19 100 LEU A C 1
ATOM 735 O O . LEU A 1 100 ? 9.636 -12.084 4.846 1.00 91.19 100 LEU A O 1
ATOM 739 N N . PHE A 1 101 ? 7.463 -12.286 5.406 1.00 91.12 101 PHE A N 1
ATOM 740 C CA . PHE A 1 101 ? 7.286 -13.592 4.787 1.00 91.12 101 PHE A CA 1
ATOM 741 C C . PHE A 1 101 ? 7.623 -13.522 3.296 1.00 91.12 101 PHE A C 1
ATOM 743 O O . PHE A 1 101 ? 8.516 -14.231 2.850 1.00 91.12 101 PHE A O 1
ATOM 750 N N . SER A 1 102 ? 7.011 -12.612 2.536 1.00 87.81 102 SER A N 1
ATOM 751 C CA . SER A 1 102 ? 7.284 -12.435 1.103 1.00 87.81 102 SER A CA 1
ATOM 752 C C . SER A 1 102 ? 8.769 -12.169 0.812 1.00 87.81 102 SER A C 1
ATOM 754 O O . SER A 1 102 ? 9.368 -12.832 -0.038 1.00 87.81 102 SER A O 1
ATOM 756 N N . LEU A 1 103 ? 9.398 -11.269 1.576 1.00 86.19 103 LEU A N 1
ATOM 757 C CA . LEU A 1 103 ? 10.822 -10.943 1.445 1.00 86.19 103 LEU A CA 1
ATOM 758 C C . LEU A 1 103 ? 11.737 -12.141 1.718 1.00 86.19 103 LEU A C 1
ATOM 760 O O . LEU A 1 103 ? 12.752 -12.286 1.045 1.00 86.19 103 LEU A O 1
ATOM 764 N N . SER A 1 104 ? 11.370 -13.031 2.642 1.00 86.81 104 SER A N 1
ATOM 765 C CA . SER A 1 104 ? 12.168 -14.226 2.951 1.00 86.81 104 SER A CA 1
ATOM 766 C C . SER A 1 104 ? 12.236 -15.239 1.798 1.00 86.81 104 SER A C 1
ATOM 768 O O . SER A 1 104 ? 13.212 -15.981 1.686 1.00 86.81 104 SER A O 1
ATOM 770 N N . PHE A 1 105 ? 11.238 -15.247 0.906 1.00 84.75 105 PHE A N 1
ATOM 771 C CA . PHE A 1 105 ? 11.218 -16.109 -0.282 1.00 84.75 105 PHE A CA 1
ATOM 772 C C . PHE A 1 105 ? 11.844 -15.452 -1.518 1.00 84.75 105 PHE A C 1
ATOM 774 O O . PHE A 1 105 ? 12.146 -16.143 -2.497 1.00 84.75 105 PHE A O 1
ATOM 781 N N . LEU A 1 106 ? 12.055 -14.135 -1.497 1.00 81.94 106 LEU A N 1
ATOM 782 C CA . LEU A 1 106 ? 12.641 -13.402 -2.613 1.00 81.94 106 LEU A CA 1
ATOM 783 C C . LEU A 1 106 ? 14.149 -13.669 -2.688 1.00 81.94 106 LEU A C 1
ATOM 785 O O . LEU A 1 106 ? 14.936 -13.252 -1.842 1.00 81.94 106 LEU A O 1
ATOM 789 N N . ARG A 1 107 ? 14.576 -14.358 -3.750 1.00 72.12 107 ARG A N 1
ATOM 790 C CA . ARG A 1 107 ? 15.999 -14.508 -4.078 1.00 72.12 107 ARG A CA 1
ATOM 791 C C . ARG A 1 107 ? 16.453 -13.314 -4.906 1.00 72.12 107 ARG A C 1
ATOM 793 O O . ARG A 1 107 ? 16.154 -13.245 -6.096 1.00 72.12 107 ARG A O 1
ATOM 800 N N . VAL A 1 108 ? 17.204 -12.410 -4.282 1.00 67.56 108 VAL A N 1
ATOM 801 C CA . VAL A 1 108 ? 17.841 -11.277 -4.966 1.00 67.56 108 VAL A CA 1
ATOM 802 C C . VAL A 1 108 ? 18.835 -11.818 -5.997 1.00 67.56 108 VAL A C 1
ATOM 804 O O . VAL A 1 108 ? 19.806 -12.488 -5.642 1.00 67.56 108 VAL A O 1
ATOM 807 N N . ARG A 1 109 ? 18.587 -11.568 -7.288 1.00 61.88 109 ARG A N 1
ATOM 808 C CA . ARG A 1 109 ? 19.572 -11.856 -8.339 1.00 61.88 109 ARG A CA 1
ATOM 809 C C . ARG A 1 109 ? 20.641 -10.758 -8.356 1.00 61.88 109 ARG A C 1
ATOM 811 O O . ARG A 1 109 ? 20.317 -9.605 -8.077 1.00 61.88 109 ARG A O 1
ATOM 818 N N . PRO A 1 110 ? 21.902 -11.082 -8.699 1.00 58.41 110 PRO A N 1
ATOM 819 C CA . PRO A 1 110 ? 22.939 -10.070 -8.850 1.00 58.41 110 PRO A CA 1
ATOM 820 C C . PRO A 1 110 ? 22.503 -9.022 -9.874 1.00 58.41 110 PRO A C 1
ATOM 822 O O . PRO A 1 110 ? 21.978 -9.366 -10.937 1.00 58.41 110 PRO A O 1
ATOM 825 N N . THR A 1 111 ? 22.727 -7.750 -9.557 1.00 60.03 111 THR A N 1
ATOM 826 C CA . THR A 1 111 ? 22.405 -6.629 -10.438 1.00 60.03 111 THR A CA 1
ATOM 827 C C . THR A 1 111 ? 23.113 -6.805 -11.783 1.00 60.03 111 THR A C 1
ATOM 829 O O . THR A 1 111 ? 24.337 -6.848 -11.855 1.00 60.03 111 THR A O 1
ATOM 832 N N . SER A 1 112 ? 22.361 -6.879 -12.888 1.00 57.25 112 SER A N 1
ATOM 833 C CA . SER A 1 112 ? 22.959 -6.982 -14.234 1.00 57.25 112 SER A CA 1
ATOM 834 C C . SER A 1 112 ? 23.684 -5.708 -14.687 1.00 57.25 112 SER A C 1
ATOM 836 O O . SER A 1 112 ? 24.261 -5.694 -15.771 1.00 57.25 112 SER A O 1
ATOM 838 N N . ARG A 1 113 ? 23.658 -4.628 -13.895 1.00 61.28 113 ARG A N 1
ATOM 839 C CA . ARG A 1 113 ? 24.302 -3.356 -14.229 1.00 61.28 113 ARG A CA 1
ATOM 840 C C . ARG A 1 113 ? 25.430 -3.046 -13.256 1.00 61.28 113 ARG A C 1
ATOM 842 O O . ARG A 1 113 ? 25.200 -2.815 -12.072 1.00 61.28 113 ARG A O 1
ATOM 849 N N . VAL A 1 114 ? 26.643 -3.020 -13.800 1.00 59.94 114 VAL A N 1
ATOM 850 C CA . VAL A 1 114 ? 27.826 -2.462 -13.146 1.00 59.94 114 VAL A CA 1
ATOM 851 C C . VAL A 1 114 ? 27.754 -0.944 -13.292 1.00 59.94 114 VAL A C 1
ATOM 853 O O . VAL A 1 114 ? 27.583 -0.434 -14.399 1.00 59.94 114 VAL A O 1
ATOM 856 N N . LEU A 1 115 ? 27.834 -0.225 -12.174 1.00 63.72 115 LEU A N 1
ATOM 857 C CA . LEU A 1 115 ? 27.898 1.236 -12.160 1.00 63.72 115 LEU A CA 1
ATOM 858 C C . LEU A 1 115 ? 29.115 1.727 -12.952 1.00 63.72 115 LEU A C 1
ATOM 860 O O . LEU A 1 115 ? 30.219 1.210 -12.777 1.00 63.72 115 LEU A O 1
ATOM 864 N N . ALA A 1 116 ? 28.939 2.772 -13.763 1.00 68.56 116 ALA A N 1
ATOM 865 C CA . ALA A 1 116 ? 30.079 3.488 -14.324 1.00 68.56 116 ALA A CA 1
ATOM 866 C C . ALA A 1 116 ? 30.860 4.180 -13.182 1.00 68.56 116 ALA A C 1
ATOM 868 O O . ALA A 1 116 ? 30.221 4.739 -12.277 1.00 68.56 116 ALA A O 1
ATOM 869 N N . PRO A 1 117 ? 32.208 4.175 -13.192 1.00 63.12 117 PRO A N 1
ATOM 870 C CA . PRO A 1 117 ? 33.003 4.830 -12.155 1.00 63.12 117 PRO A CA 1
ATOM 871 C C . PRO A 1 117 ? 32.611 6.309 -12.006 1.00 63.12 117 PRO A C 1
ATOM 873 O O . PRO A 1 117 ? 32.604 7.048 -12.986 1.00 63.12 117 PRO A O 1
ATOM 876 N N . GLY A 1 118 ? 32.256 6.734 -10.788 1.00 71.69 118 GLY A N 1
ATOM 877 C CA . GLY A 1 118 ? 31.850 8.116 -10.481 1.00 71.69 118 GLY A CA 1
ATOM 878 C C . GLY A 1 118 ? 30.347 8.415 -10.585 1.00 71.69 118 GLY A C 1
ATOM 879 O O . GLY A 1 118 ? 29.937 9.544 -10.324 1.00 71.69 118 GLY A O 1
ATOM 880 N N . SER A 1 119 ? 29.509 7.431 -10.925 1.00 72.00 119 SER A N 1
ATOM 881 C CA . SER A 1 119 ? 28.049 7.597 -10.939 1.00 72.00 119 SER A CA 1
ATOM 882 C C . SER A 1 119 ? 27.415 7.340 -9.563 1.00 72.00 119 SER A C 1
ATOM 884 O O . SER A 1 119 ? 27.785 6.405 -8.856 1.00 72.00 119 SER A O 1
ATOM 886 N N . ASN A 1 120 ? 26.451 8.181 -9.173 1.00 80.81 120 ASN A N 1
ATOM 887 C CA . ASN A 1 120 ? 25.674 8.023 -7.940 1.00 80.81 120 ASN A CA 1
ATOM 888 C C . ASN A 1 120 ? 24.313 7.378 -8.259 1.00 80.81 120 ASN A C 1
ATOM 890 O O . ASN A 1 120 ? 23.641 7.807 -9.198 1.00 80.81 120 ASN A O 1
ATOM 894 N N . TRP A 1 121 ? 23.874 6.399 -7.460 1.00 79.31 121 TRP A N 1
ATOM 895 C CA . TRP A 1 121 ? 22.590 5.697 -7.624 1.00 79.31 121 TRP A CA 1
ATOM 896 C C . TRP A 1 121 ? 21.393 6.646 -7.725 1.00 79.31 121 TRP A C 1
ATOM 898 O O . TRP A 1 121 ? 20.500 6.436 -8.542 1.00 79.31 121 TRP A O 1
ATOM 908 N N . ILE A 1 122 ? 21.408 7.727 -6.940 1.00 83.75 122 ILE A N 1
ATOM 909 C CA . ILE A 1 122 ? 20.360 8.755 -6.960 1.00 83.75 122 ILE A CA 1
ATOM 910 C C . ILE A 1 122 ? 20.321 9.452 -8.326 1.00 83.75 122 ILE A C 1
ATOM 912 O O . ILE A 1 122 ? 19.260 9.590 -8.929 1.00 83.75 122 ILE A O 1
ATOM 916 N N . SER A 1 123 ? 21.487 9.852 -8.845 1.00 83.94 123 SER A N 1
ATOM 917 C CA . SER A 1 123 ? 21.594 10.528 -10.142 1.00 83.94 123 SER A CA 1
ATOM 918 C C . SER A 1 123 ? 21.144 9.623 -11.291 1.00 83.94 123 SER A C 1
ATOM 920 O O . SER A 1 123 ? 20.437 10.087 -12.184 1.00 83.94 123 SER A O 1
ATOM 922 N N . ILE A 1 124 ? 21.478 8.330 -11.232 1.00 83.19 124 ILE A N 1
ATOM 923 C CA . ILE A 1 124 ? 21.011 7.338 -12.206 1.00 83.19 124 ILE A CA 1
ATOM 924 C C . ILE A 1 124 ? 19.489 7.210 -12.151 1.00 83.19 124 ILE A C 1
ATOM 926 O O . ILE A 1 124 ? 18.853 7.310 -13.194 1.00 83.19 124 ILE A O 1
ATOM 930 N N . GLY A 1 125 ? 18.896 7.073 -10.961 1.00 84.56 125 GLY A N 1
ATOM 931 C CA . GLY A 1 125 ? 17.441 6.969 -10.813 1.00 84.56 125 GLY A CA 1
ATOM 932 C C . GLY A 1 125 ? 16.700 8.167 -11.417 1.00 84.56 125 GLY A C 1
ATOM 933 O O . GLY A 1 125 ? 15.784 7.992 -12.219 1.00 84.56 12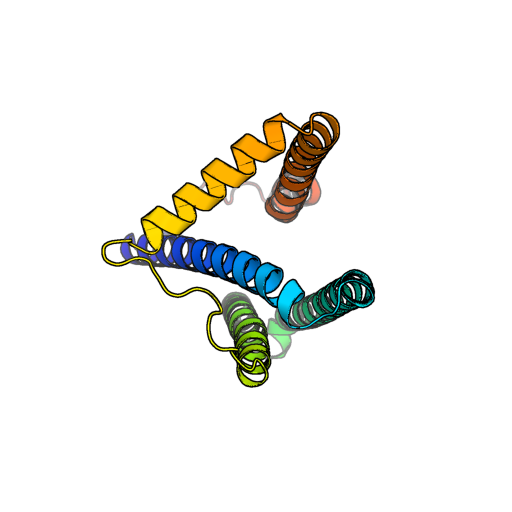5 GLY A O 1
ATOM 934 N N . PHE A 1 126 ? 17.140 9.394 -11.118 1.00 88.50 126 PHE A N 1
ATOM 935 C CA . PHE A 1 126 ? 16.554 10.597 -11.725 1.00 88.50 126 PHE A CA 1
ATOM 936 C C . PHE A 1 126 ? 16.792 10.678 -13.239 1.00 88.50 126 PHE A C 1
ATOM 938 O O . PHE A 1 126 ? 15.899 11.098 -13.976 1.00 88.50 126 PHE A O 1
ATOM 945 N N . SER A 1 127 ? 17.966 10.258 -13.719 1.00 87.50 127 SER A N 1
ATOM 946 C CA . SER A 1 127 ? 18.274 10.209 -15.152 1.00 87.50 127 SER A CA 1
ATOM 947 C C . SER A 1 127 ? 17.381 9.211 -15.894 1.00 87.50 127 SER A C 1
ATOM 949 O O . SER A 1 127 ? 16.874 9.533 -16.967 1.00 87.50 127 SER A O 1
ATOM 951 N N . GLU A 1 128 ? 17.109 8.043 -15.311 1.00 86.38 128 GLU A N 1
ATOM 952 C CA . GLU A 1 128 ? 16.200 7.044 -15.878 1.00 86.38 128 GLU A CA 1
ATOM 953 C C . GLU A 1 128 ? 14.758 7.538 -15.932 1.00 86.38 128 GLU A C 1
ATOM 955 O O . GLU A 1 128 ? 14.092 7.351 -16.950 1.00 86.38 128 GLU A O 1
ATOM 960 N N . ILE A 1 129 ? 14.286 8.220 -14.885 1.00 88.94 129 ILE A N 1
ATOM 961 C CA . ILE A 1 129 ? 12.957 8.844 -14.883 1.00 88.94 129 ILE A CA 1
ATOM 962 C C . ILE A 1 129 ? 12.877 9.901 -15.989 1.00 88.94 129 ILE A C 1
ATOM 964 O O . ILE A 1 129 ? 11.940 9.889 -16.788 1.00 88.94 129 ILE A O 1
ATOM 968 N N . ALA A 1 130 ? 13.873 10.785 -16.090 1.00 90.75 130 ALA A N 1
ATOM 969 C CA . ALA A 1 130 ? 13.923 11.793 -17.146 1.00 90.75 130 ALA A CA 1
ATOM 970 C C . ALA A 1 130 ? 13.952 11.145 -18.540 1.00 90.75 130 ALA A C 1
ATOM 972 O O . ALA A 1 130 ? 13.211 11.553 -19.439 1.00 90.75 130 ALA A O 1
ATOM 973 N N . PHE A 1 131 ? 14.743 10.087 -18.720 1.00 91.44 131 PHE A N 1
ATOM 974 C CA . PHE A 1 131 ? 14.786 9.319 -19.958 1.00 91.44 131 PHE A CA 1
ATOM 975 C C . PHE A 1 131 ? 13.421 8.693 -20.281 1.00 91.44 131 PHE A C 1
ATOM 977 O O . PHE A 1 131 ? 12.922 8.867 -21.391 1.00 91.44 131 PHE A O 1
ATOM 984 N N . ALA A 1 132 ? 12.760 8.053 -19.317 1.00 89.06 132 ALA A N 1
ATOM 985 C CA . ALA A 1 132 ? 11.4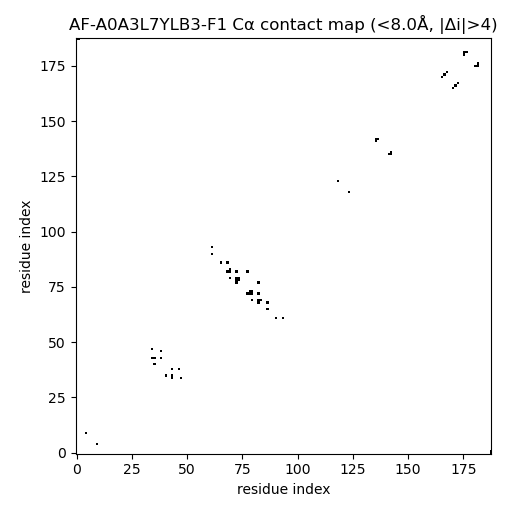30 7.475 -19.494 1.00 89.06 132 ALA A CA 1
ATOM 986 C C . ALA A 1 132 ? 10.390 8.535 -19.893 1.00 89.06 132 ALA A C 1
ATOM 988 O O . ALA A 1 132 ? 9.634 8.327 -20.842 1.00 89.06 132 ALA A O 1
ATOM 989 N N . VAL A 1 133 ? 10.400 9.707 -19.248 1.00 91.12 133 VAL A N 1
ATOM 990 C CA . VAL A 1 133 ? 9.519 10.835 -19.596 1.00 91.12 133 VAL A CA 1
ATOM 991 C C . VAL A 1 133 ? 9.803 11.338 -21.011 1.00 91.12 133 VAL A C 1
ATOM 993 O O . VAL A 1 133 ? 8.871 11.577 -21.779 1.00 91.12 133 VAL A O 1
ATOM 996 N N . THR A 1 134 ? 11.072 11.468 -21.408 1.00 91.62 134 THR A N 1
ATOM 997 C CA . THR A 1 134 ? 11.413 11.896 -22.778 1.00 91.62 134 THR A CA 1
ATOM 998 C C . THR A 1 134 ? 10.989 10.875 -23.835 1.00 91.62 134 THR A C 1
ATOM 1000 O O . THR A 1 134 ? 10.483 11.282 -24.882 1.00 91.62 134 THR A O 1
ATOM 1003 N N . GLN A 1 135 ? 11.107 9.569 -23.565 1.00 92.25 135 GLN A N 1
ATOM 1004 C CA . GLN A 1 135 ? 10.578 8.529 -24.455 1.00 92.25 135 GLN A CA 1
ATOM 1005 C C . GLN A 1 135 ? 9.049 8.555 -24.511 1.00 92.25 135 GLN A C 1
ATOM 1007 O O . GLN A 1 135 ? 8.475 8.422 -25.591 1.00 92.25 135 GLN A O 1
ATOM 1012 N N . LEU A 1 136 ? 8.377 8.810 -23.386 1.00 91.06 136 LEU A N 1
ATOM 1013 C CA . LEU A 1 136 ? 6.919 8.898 -23.332 1.00 91.06 136 LEU A CA 1
ATOM 1014 C C . LEU A 1 136 ? 6.369 10.020 -24.225 1.00 91.06 136 LEU A C 1
ATOM 1016 O O . LEU A 1 136 ? 5.323 9.849 -24.847 1.00 91.06 136 LEU A O 1
ATOM 1020 N N . ARG A 1 137 ? 7.099 11.135 -24.380 1.00 88.50 137 ARG A N 1
ATOM 1021 C CA . ARG A 1 137 ? 6.718 12.229 -25.300 1.00 88.50 137 ARG A CA 1
ATOM 1022 C C . ARG A 1 137 ? 6.666 11.794 -26.768 1.00 88.50 137 ARG A C 1
ATOM 1024 O O . ARG A 1 137 ? 5.988 12.444 -27.557 1.00 88.50 137 ARG A O 1
ATOM 1031 N N . ARG A 1 138 ? 7.345 10.701 -27.137 1.00 93.50 138 ARG A N 1
ATOM 1032 C CA . ARG A 1 138 ? 7.293 10.103 -28.483 1.00 93.50 138 ARG A CA 1
ATOM 1033 C C . ARG A 1 138 ? 6.084 9.180 -28.680 1.00 93.50 138 ARG A C 1
ATOM 1035 O O . ARG A 1 138 ? 5.812 8.779 -29.805 1.00 93.50 138 ARG A O 1
ATOM 1042 N N . LEU A 1 139 ? 5.352 8.859 -27.610 1.00 94.56 139 LEU A N 1
ATOM 1043 C CA . LEU A 1 139 ? 4.207 7.946 -27.596 1.00 94.56 139 LEU A CA 1
ATOM 1044 C C . LEU A 1 139 ? 2.934 8.695 -27.153 1.00 94.56 139 LEU A C 1
ATOM 1046 O O . LEU A 1 139 ? 2.478 8.527 -26.018 1.00 94.56 139 LEU A O 1
ATOM 1050 N N . PRO A 1 140 ? 2.324 9.524 -28.024 1.00 91.38 140 PRO A N 1
ATOM 1051 C CA . PRO A 1 140 ? 1.247 10.437 -27.631 1.00 91.38 140 PRO A CA 1
ATOM 1052 C C . PRO A 1 140 ? -0.007 9.721 -27.111 1.00 91.38 140 PRO A C 1
ATOM 1054 O O . PRO A 1 140 ? -0.673 10.233 -26.213 1.00 91.38 140 PRO A O 1
ATOM 1057 N N . HIS A 1 141 ? -0.328 8.531 -27.629 1.00 95.56 141 HIS A N 1
ATOM 1058 C CA . HIS A 1 141 ? -1.459 7.737 -27.140 1.00 95.56 141 HIS A CA 1
ATOM 1059 C C . HIS A 1 141 ? -1.207 7.187 -25.732 1.00 95.56 141 HIS A C 1
ATOM 1061 O O . HIS A 1 141 ? -2.061 7.329 -24.860 1.00 95.56 141 HIS A O 1
ATOM 1067 N N . THR A 1 142 ? -0.015 6.641 -25.483 1.00 93.44 142 THR A N 1
ATOM 1068 C CA . THR A 1 142 ? 0.379 6.144 -24.159 1.00 93.44 142 THR A CA 1
ATOM 1069 C C . THR A 1 142 ? 0.446 7.273 -23.135 1.00 93.44 142 THR A C 1
ATOM 1071 O O . THR A 1 142 ? -0.029 7.110 -22.018 1.00 93.44 142 THR A O 1
ATOM 1074 N N . ALA A 1 143 ? 0.961 8.444 -23.519 1.00 93.12 143 ALA A N 1
ATOM 1075 C CA . ALA A 1 143 ? 1.017 9.610 -22.640 1.00 93.12 143 ALA A CA 1
ATOM 1076 C C . ALA A 1 143 ? -0.383 10.082 -22.211 1.00 93.12 143 ALA A C 1
ATOM 1078 O O . ALA A 1 143 ? -0.611 10.335 -21.030 1.00 93.12 143 ALA A O 1
ATOM 1079 N N . ARG A 1 144 ? -1.339 10.148 -23.150 1.00 94.62 144 ARG A N 1
ATOM 1080 C CA . ARG A 1 144 ? -2.743 10.485 -22.848 1.00 94.62 144 ARG A CA 1
ATOM 1081 C C . ARG A 1 144 ? -3.397 9.445 -21.946 1.00 94.62 144 ARG A C 1
ATOM 1083 O O . ARG A 1 144 ? -4.080 9.823 -21.002 1.00 94.62 144 ARG A O 1
ATOM 1090 N N . PHE A 1 145 ? -3.171 8.160 -22.223 1.00 95.19 145 PHE A N 1
ATOM 1091 C CA . PHE A 1 145 ? -3.676 7.074 -21.386 1.00 95.19 145 PHE A CA 1
ATOM 1092 C C . PHE A 1 145 ? -3.146 7.176 -19.953 1.00 95.19 145 PHE A C 1
ATOM 1094 O O . PHE A 1 145 ? -3.937 7.129 -19.020 1.00 95.19 145 PHE A O 1
ATOM 1101 N N . LEU A 1 146 ? -1.838 7.378 -19.770 1.00 93.62 146 LEU A N 1
ATOM 1102 C CA . LEU A 1 146 ? -1.239 7.516 -18.442 1.00 93.62 146 LEU A CA 1
ATOM 1103 C C . LEU A 1 146 ? -1.761 8.746 -17.699 1.00 93.62 146 LEU A C 1
ATOM 1105 O O . LEU A 1 146 ? -2.072 8.639 -16.521 1.00 93.62 146 LEU A O 1
ATOM 1109 N N . LEU A 1 147 ? -1.913 9.888 -18.376 1.00 94.50 147 LEU A N 1
ATOM 1110 C CA . LEU A 1 147 ? -2.495 11.082 -17.761 1.00 94.50 147 LEU A CA 1
ATOM 1111 C C . LEU A 1 147 ? -3.935 10.826 -17.291 1.00 94.50 147 LEU A C 1
ATOM 1113 O O . LEU A 1 147 ? -4.274 11.138 -16.153 1.00 94.50 147 LEU A O 1
ATOM 1117 N N . ALA A 1 148 ? -4.765 10.226 -18.148 1.00 96.25 148 ALA A N 1
ATOM 1118 C CA . ALA A 1 148 ? -6.136 9.866 -17.798 1.00 96.25 148 ALA A CA 1
ATOM 1119 C C . ALA A 1 148 ? -6.182 8.850 -16.647 1.00 96.25 148 ALA A C 1
ATOM 1121 O O . ALA A 1 148 ? -6.978 9.001 -15.724 1.00 96.25 148 ALA A O 1
ATOM 1122 N N . TYR A 1 149 ? -5.300 7.849 -16.670 1.00 94.25 149 TYR A N 1
ATOM 1123 C CA . TYR A 1 149 ? -5.184 6.847 -15.617 1.00 94.25 149 TYR A CA 1
ATOM 1124 C C . TYR A 1 149 ? -4.756 7.460 -14.281 1.00 94.25 149 TYR A C 1
ATOM 1126 O O . TYR A 1 149 ? -5.336 7.115 -13.258 1.00 94.25 149 TYR A O 1
ATOM 1134 N N . THR A 1 150 ? -3.798 8.391 -14.270 1.00 93.69 150 THR A N 1
ATOM 1135 C CA . THR A 1 150 ? -3.375 9.087 -13.047 1.00 93.69 150 THR A CA 1
ATOM 1136 C C . THR A 1 150 ? -4.521 9.890 -12.444 1.00 93.69 150 THR A C 1
ATOM 1138 O O . THR A 1 150 ? -4.770 9.766 -11.251 1.00 93.69 150 THR A O 1
ATOM 1141 N N . LEU A 1 151 ? -5.261 10.654 -13.256 1.00 96.38 151 LEU A N 1
ATOM 1142 C CA . LEU A 1 151 ? -6.434 11.403 -12.785 1.00 96.38 151 LEU A CA 1
ATOM 1143 C C . LEU A 1 151 ? -7.529 10.471 -12.248 1.00 96.38 151 LEU A C 1
ATOM 1145 O O . LEU A 1 151 ? -8.125 10.736 -11.209 1.00 96.38 151 LEU A O 1
ATOM 1149 N N . TYR A 1 152 ? -7.778 9.358 -12.939 1.00 96.44 152 TYR A N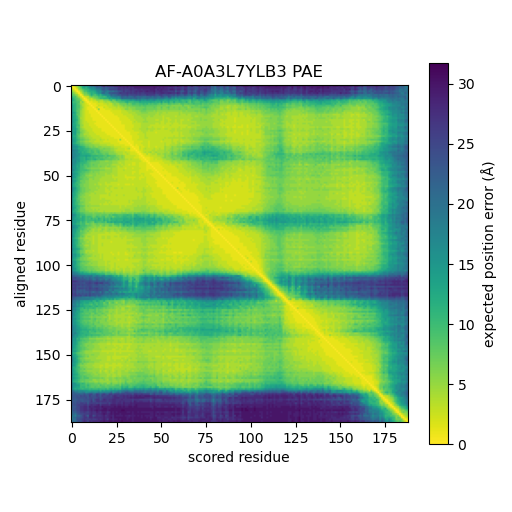 1
ATOM 1150 C CA . TYR A 1 152 ? -8.721 8.341 -12.484 1.00 96.44 152 TYR A CA 1
ATOM 1151 C C . TYR A 1 152 ? -8.284 7.711 -11.153 1.00 96.44 152 TYR A C 1
ATOM 1153 O O . TYR A 1 152 ? -9.095 7.573 -10.239 1.00 96.44 152 TYR A O 1
ATOM 1161 N N . ASN A 1 153 ? -7.005 7.349 -11.022 1.00 94.62 153 ASN A N 1
ATOM 1162 C CA . ASN A 1 153 ? -6.463 6.743 -9.810 1.00 94.62 153 ASN A CA 1
ATOM 1163 C C . ASN A 1 153 ? -6.517 7.706 -8.617 1.00 94.62 153 ASN A C 1
ATOM 1165 O O . ASN A 1 153 ? -6.938 7.294 -7.539 1.00 94.62 153 ASN A O 1
ATOM 1169 N N . ASP A 1 154 ? -6.173 8.976 -8.826 1.00 94.75 154 ASP A N 1
ATOM 1170 C CA . ASP A 1 154 ? -6.265 10.035 -7.815 1.00 94.75 154 ASP A CA 1
ATOM 1171 C C . ASP A 1 154 ? -7.707 10.223 -7.310 1.00 94.75 154 ASP A C 1
ATOM 1173 O O . ASP A 1 154 ? -7.962 10.254 -6.103 1.00 94.75 154 ASP A O 1
ATOM 1177 N N . GLY A 1 155 ? -8.679 10.218 -8.229 1.00 95.25 155 GLY A N 1
ATOM 1178 C CA . GLY A 1 155 ? -10.101 10.245 -7.886 1.00 95.25 155 GLY A CA 1
ATOM 1179 C C . GLY A 1 155 ? -10.527 9.051 -7.025 1.00 95.25 155 GLY A C 1
ATOM 1180 O O . GLY A 1 155 ? -11.191 9.229 -6.004 1.00 95.25 155 GLY A O 1
ATOM 1181 N N . ILE A 1 156 ? -10.107 7.834 -7.388 1.00 94.94 156 ILE A N 1
ATOM 1182 C CA . ILE A 1 156 ? -10.399 6.622 -6.606 1.00 94.94 156 ILE A CA 1
ATOM 1183 C C . ILE A 1 156 ? -9.784 6.704 -5.203 1.00 94.94 156 ILE A C 1
ATOM 1185 O O . ILE A 1 156 ? -10.474 6.417 -4.224 1.00 94.94 156 ILE A O 1
ATOM 1189 N N . GLN A 1 157 ? -8.522 7.124 -5.082 1.00 92.06 157 GLN A N 1
ATOM 1190 C CA . GLN A 1 157 ? -7.858 7.247 -3.781 1.00 92.06 157 GLN A CA 1
ATOM 1191 C C . GLN A 1 157 ? -8.523 8.301 -2.894 1.00 92.06 157 GLN A C 1
ATOM 1193 O O . GLN A 1 157 ? -8.707 8.072 -1.699 1.00 92.06 157 GLN A O 1
ATOM 1198 N N . THR A 1 158 ? -8.964 9.414 -3.480 1.00 93.19 158 THR A N 1
ATOM 1199 C CA . THR A 1 158 ? -9.711 10.459 -2.770 1.00 93.19 158 THR A CA 1
ATOM 1200 C C . THR A 1 158 ? -11.029 9.923 -2.217 1.00 93.19 158 THR A C 1
ATOM 1202 O O . THR A 1 158 ? -11.331 10.121 -1.039 1.00 93.19 158 THR A O 1
ATOM 1205 N N . VAL A 1 159 ? -11.800 9.192 -3.030 1.00 94.12 159 VAL A N 1
ATOM 1206 C CA . VAL A 1 159 ? -13.057 8.570 -2.585 1.00 94.12 159 VAL A CA 1
ATOM 1207 C C . VAL A 1 159 ? -12.800 7.582 -1.449 1.00 94.12 159 VAL A C 1
ATOM 1209 O O . VAL A 1 159 ? -13.506 7.622 -0.444 1.00 94.12 159 VAL A O 1
ATOM 1212 N N . ILE A 1 160 ? -11.776 6.731 -1.563 1.00 91.44 160 ILE A N 1
ATOM 1213 C CA . ILE A 1 160 ? -11.418 5.769 -0.510 1.00 91.44 160 ILE A CA 1
ATOM 1214 C C . ILE A 1 160 ? -11.043 6.503 0.784 1.00 91.44 160 ILE A C 1
ATOM 1216 O O . ILE A 1 160 ? -11.609 6.200 1.835 1.00 91.44 160 ILE A O 1
ATOM 1220 N N . GLY A 1 161 ? -10.145 7.489 0.713 1.00 88.50 161 GLY A N 1
ATOM 1221 C CA . GLY A 1 161 ? -9.634 8.213 1.880 1.00 88.50 161 GLY A CA 1
ATOM 1222 C C . GLY A 1 161 ? -10.679 9.076 2.588 1.00 88.50 161 GLY A C 1
ATOM 1223 O O . GLY A 1 161 ? -10.671 9.164 3.814 1.00 88.50 161 GLY A O 1
ATOM 1224 N N . LEU A 1 162 ? -11.608 9.678 1.840 1.00 91.25 162 LEU A N 1
ATOM 1225 C CA . LEU A 1 162 ? -12.644 10.556 2.395 1.00 91.25 162 LEU A CA 1
ATOM 1226 C C . LEU A 1 162 ? -13.956 9.836 2.720 1.00 91.25 162 LEU A C 1
ATOM 1228 O O . LEU A 1 162 ? -14.801 10.417 3.401 1.00 91.25 162 LEU A O 1
ATOM 1232 N N . SER A 1 163 ? -14.134 8.586 2.281 1.00 90.44 163 SER A N 1
ATOM 1233 C CA . SER A 1 163 ? -15.380 7.829 2.470 1.00 90.44 163 SER A CA 1
ATOM 1234 C C . SER A 1 163 ? -15.845 7.789 3.929 1.00 90.44 163 SER A C 1
ATOM 1236 O O . SER A 1 163 ? -17.003 8.086 4.213 1.00 90.44 163 SER A O 1
ATOM 1238 N N . SER A 1 164 ? -14.950 7.478 4.869 1.00 85.44 164 SER A N 1
ATOM 1239 C CA . SER A 1 164 ? -15.275 7.372 6.296 1.00 85.44 164 SER A CA 1
ATOM 1240 C C . SER A 1 164 ? -15.665 8.718 6.911 1.00 85.44 164 SER A C 1
ATOM 1242 O O . SER A 1 164 ? -16.615 8.788 7.691 1.00 85.44 164 SER A O 1
ATOM 1244 N N . VAL A 1 165 ? -14.971 9.792 6.524 1.00 86.75 165 VAL A N 1
ATOM 1245 C CA . VAL A 1 165 ? -15.253 11.160 6.976 1.00 86.75 165 VAL A CA 1
ATOM 1246 C C . VAL A 1 165 ? -16.601 11.625 6.437 1.00 86.75 165 VAL A C 1
ATOM 1248 O O . VAL A 1 165 ? -17.429 12.105 7.206 1.00 86.75 165 VAL A O 1
ATOM 1251 N N . PHE A 1 166 ? -16.854 11.428 5.143 1.00 86.06 166 PHE A N 1
ATOM 1252 C CA . PHE A 1 166 ? -18.125 11.771 4.509 1.00 86.06 166 PHE A CA 1
ATOM 1253 C C . PHE A 1 166 ? -19.299 11.016 5.146 1.00 86.06 166 PHE A C 1
ATOM 1255 O O . PHE A 1 166 ? -20.317 11.617 5.482 1.00 86.06 166 PHE A O 1
ATOM 1262 N N . LEU A 1 167 ? -19.140 9.710 5.385 1.00 82.81 167 LEU A N 1
ATOM 1263 C CA . LEU A 1 167 ? -20.143 8.900 6.077 1.00 82.81 167 LEU A CA 1
ATOM 1264 C C . LEU A 1 167 ? -20.465 9.463 7.468 1.00 82.81 167 LEU A C 1
ATOM 1266 O O . LEU A 1 167 ? -21.636 9.619 7.809 1.00 82.81 167 LEU A O 1
ATOM 1270 N N . ALA A 1 168 ? -19.441 9.796 8.256 1.00 80.75 168 ALA A N 1
ATOM 1271 C CA . ALA A 1 168 ? -19.620 10.334 9.601 1.00 80.75 168 ALA A CA 1
ATOM 1272 C C . ALA A 1 168 ? -20.276 11.727 9.610 1.00 80.75 168 ALA A C 1
ATOM 1274 O O . ALA A 1 168 ? -21.146 11.982 10.439 1.00 80.75 168 ALA A O 1
ATOM 1275 N N . GLN A 1 169 ? -19.868 12.619 8.704 1.00 80.88 169 GLN A N 1
ATOM 1276 C CA . GLN A 1 169 ? -20.280 14.027 8.716 1.00 80.88 169 GLN A CA 1
ATOM 1277 C C . GLN A 1 169 ? -21.609 14.288 8.002 1.00 80.88 169 GLN A C 1
ATOM 1279 O O . GLN A 1 169 ? -22.388 15.114 8.465 1.00 80.88 169 GLN A O 1
ATOM 1284 N N . GLU A 1 170 ? -21.894 13.586 6.906 1.00 79.12 170 GLU A N 1
ATOM 1285 C CA . GLU A 1 170 ? -23.046 13.891 6.046 1.00 79.12 170 GLU A CA 1
ATOM 1286 C C . GLU A 1 170 ? -24.136 12.820 6.113 1.00 79.12 170 GLU A C 1
ATOM 1288 O O . GLU A 1 170 ? -25.322 13.145 6.133 1.00 79.12 170 GLU A O 1
ATOM 1293 N N . LEU A 1 171 ? -23.766 11.535 6.181 1.00 67.56 171 LEU A N 1
ATOM 1294 C CA . LEU A 1 171 ? -24.746 10.447 6.100 1.00 67.56 171 LEU A CA 1
ATOM 1295 C C . LEU A 1 171 ? -25.314 10.036 7.466 1.00 67.56 171 LEU A C 1
ATOM 1297 O O . LEU A 1 171 ? -26.511 9.780 7.579 1.00 67.56 171 LEU A O 1
ATOM 1301 N N . PHE A 1 172 ? -24.482 9.970 8.507 1.00 62.88 172 PHE A N 1
ATOM 1302 C CA . PHE A 1 172 ? -24.915 9.575 9.856 1.00 62.88 172 PHE A CA 1
ATOM 1303 C C . PHE A 1 172 ? -25.313 10.763 10.747 1.00 62.88 172 PHE A C 1
ATOM 1305 O O . PHE A 1 172 ? -26.083 10.595 11.695 1.00 62.88 172 PHE A O 1
ATOM 1312 N N . SER A 1 173 ? -24.879 11.976 10.396 1.00 60.91 173 SER A N 1
ATOM 1313 C CA . SER A 1 173 ? -25.235 13.213 11.097 1.00 60.91 173 SER A CA 1
ATOM 1314 C C . SER A 1 173 ? -26.743 13.528 11.151 1.00 60.91 173 SER A C 1
ATOM 1316 O O . SER A 1 173 ? -27.196 13.950 12.213 1.00 60.91 173 SER A O 1
ATOM 1318 N N . PRO A 1 174 ? -27.578 13.295 10.116 1.00 55.91 174 PRO A N 1
ATOM 1319 C CA . PRO A 1 174 ? -29.012 13.597 10.187 1.00 55.91 174 PRO A CA 1
ATOM 1320 C C . PRO A 1 174 ? -29.747 12.836 11.303 1.00 55.91 174 PRO A C 1
ATOM 1322 O O . PRO A 1 174 ? -30.640 13.392 11.939 1.00 55.91 174 PRO A O 1
ATOM 1325 N N . ALA A 1 175 ? -29.341 11.592 11.592 1.00 54.31 175 ALA A N 1
ATOM 1326 C CA . ALA A 1 175 ? -29.919 10.777 12.665 1.00 54.31 175 ALA A CA 1
ATOM 1327 C C . ALA A 1 175 ? -29.488 11.237 14.073 1.00 54.31 175 ALA A C 1
ATOM 1329 O O . ALA A 1 175 ? -30.247 11.077 15.026 1.00 54.31 175 ALA A O 1
ATOM 1330 N N . GLN A 1 176 ? -28.300 11.838 14.208 1.00 50.81 176 GLN A N 1
ATOM 1331 C CA . GLN A 1 176 ? -27.787 12.389 15.471 1.00 50.81 176 GLN A CA 1
ATOM 1332 C C . GLN A 1 176 ? -28.271 13.832 15.712 1.00 50.81 176 GLN A C 1
ATOM 1334 O O . GLN A 1 176 ? -28.659 14.169 16.829 1.00 50.81 176 GLN A O 1
ATOM 1339 N N . ARG A 1 177 ? -28.383 14.646 14.652 1.00 50.50 177 ARG A N 1
ATOM 1340 C CA . ARG A 1 177 ? -28.985 15.994 14.663 1.00 50.50 177 ARG A CA 1
ATOM 1341 C C . ARG A 1 177 ? -30.466 15.975 15.036 1.00 50.50 177 ARG A C 1
ATOM 1343 O O . ARG A 1 177 ? -30.917 16.840 15.780 1.00 50.50 177 ARG A O 1
ATOM 1350 N N . ALA A 1 178 ? -31.218 14.973 14.574 1.00 52.84 178 ALA A N 1
ATOM 1351 C CA . ALA A 1 178 ? -32.619 14.784 14.956 1.00 52.84 178 ALA A CA 1
ATOM 1352 C C . ALA A 1 178 ? -32.805 14.375 16.435 1.00 52.84 178 ALA A C 1
ATOM 1354 O O . ALA A 1 178 ? -33.884 14.576 16.986 1.00 52.84 178 ALA A O 1
ATOM 1355 N N . ALA A 1 179 ? -31.766 13.831 17.083 1.00 55.50 179 ALA A N 1
ATOM 1356 C CA . ALA A 1 179 ? -31.782 13.413 18.487 1.00 55.50 179 ALA A CA 1
ATOM 1357 C C . ALA A 1 179 ? -31.392 14.530 19.482 1.00 55.50 179 ALA A C 1
ATOM 1359 O O . ALA A 1 179 ? -31.427 14.304 20.688 1.00 55.50 179 ALA A O 1
ATOM 1360 N N . GLY A 1 180 ? -31.059 15.737 19.003 1.00 49.66 180 GLY A N 1
ATOM 1361 C CA . GLY A 1 180 ? -30.850 16.918 19.851 1.00 49.66 180 GLY A CA 1
ATOM 1362 C C . GLY A 1 180 ? -29.551 16.943 20.668 1.00 49.66 180 GLY A C 1
ATOM 1363 O O . GLY A 1 180 ? -29.445 17.760 21.579 1.00 49.66 180 GLY A O 1
ATOM 1364 N N . ASP A 1 181 ? -28.564 16.099 20.353 1.00 50.72 181 ASP A N 1
ATOM 1365 C CA . ASP A 1 181 ? -27.292 16.015 21.099 1.00 50.72 181 ASP A CA 1
ATOM 1366 C C . ASP A 1 181 ? -26.140 16.823 20.458 1.00 50.72 181 ASP A C 1
ATOM 1368 O O . ASP A 1 181 ? -24.971 16.687 20.814 1.00 50.72 181 ASP A O 1
ATOM 1372 N N . ASP A 1 182 ? -26.458 17.730 19.528 1.00 53.66 182 ASP A N 1
ATOM 1373 C CA . ASP A 1 182 ? -25.490 18.606 18.848 1.00 53.66 182 ASP A CA 1
ATOM 1374 C C . ASP A 1 182 ? -25.055 19.788 19.746 1.00 53.66 182 ASP A C 1
ATOM 1376 O O . ASP A 1 182 ? -25.146 20.964 19.393 1.00 53.66 182 ASP A O 1
ATOM 1380 N N . THR A 1 183 ? -24.548 19.484 20.945 1.00 49.91 183 THR A N 1
ATOM 1381 C CA . THR A 1 183 ? -23.782 20.446 21.763 1.00 49.91 183 THR A CA 1
ATOM 1382 C C . THR A 1 183 ? -22.364 19.982 22.091 1.00 49.91 183 THR A C 1
ATOM 1384 O O . THR A 1 183 ? -21.600 20.743 22.683 1.00 49.91 183 THR A O 1
ATOM 1387 N N . THR A 1 184 ? -21.952 18.788 21.651 1.00 52.78 184 THR A N 1
ATOM 1388 C CA . THR A 1 184 ? -20.672 18.190 22.069 1.00 52.78 184 THR A CA 1
ATOM 1389 C C . THR A 1 184 ? -19.428 18.853 21.463 1.00 52.78 184 THR A C 1
ATOM 1391 O O . THR A 1 184 ? -18.340 18.663 21.992 1.00 52.78 184 THR A O 1
ATOM 1394 N N . PHE A 1 185 ? -19.552 19.644 20.388 1.00 48.19 185 PHE A N 1
ATOM 1395 C CA . PHE A 1 185 ? -18.403 20.308 19.740 1.00 48.19 185 PHE A CA 1
ATOM 1396 C C . PHE A 1 185 ? -18.294 21.821 19.999 1.00 48.19 185 PHE A C 1
ATOM 1398 O O . PHE A 1 185 ? -17.313 22.432 19.582 1.00 48.19 185 PHE A O 1
ATOM 1405 N N . LEU A 1 186 ? -19.272 22.433 20.681 1.00 46.47 186 LEU A N 1
ATOM 1406 C CA . LEU A 1 186 ? -19.303 23.880 20.966 1.00 46.47 186 LEU A CA 1
ATOM 1407 C C . LEU A 1 186 ? -19.364 24.218 22.464 1.00 46.47 186 LEU A C 1
ATOM 1409 O O . LEU A 1 186 ? -19.578 25.376 22.825 1.00 46.47 186 LEU A O 1
ATOM 1413 N N . ARG A 1 187 ? -19.170 23.236 23.349 1.00 34.78 187 ARG A N 1
ATOM 1414 C CA . ARG A 1 187 ? -19.012 23.474 24.787 1.00 34.78 187 ARG A CA 1
ATOM 1415 C C . ARG A 1 187 ? -17.724 22.821 25.296 1.00 34.78 187 ARG A C 1
ATOM 1417 O O . ARG A 1 187 ? -17.668 21.606 25.452 1.00 34.78 187 ARG A O 1
ATOM 1424 N N . ASP A 1 188 ? -16.766 23.708 25.569 1.00 41.72 188 ASP A N 1
ATOM 1425 C CA . ASP A 1 188 ? -15.479 23.580 26.282 1.00 41.72 188 ASP A CA 1
ATOM 1426 C C . ASP A 1 188 ? -14.244 23.071 25.520 1.00 41.72 188 ASP A C 1
ATOM 1428 O O . ASP A 1 188 ? -14.011 21.843 25.436 1.00 41.72 188 ASP A O 1
#

Foldseek 3Di:
DDPPPPVVVVVVVVVVVVVVVVVVVVVVVVVVVCLPVVDDPVCSVVVVVVVVVVVVVLVVVLVVVLVVLLVCCVVVVHDNVVSVVVSVVSVCCSCVVVVVVVVVPDDDDPDPDDDDPPDDPVNVVVVVVVVVVVVVVVVVVVVVVVVVVVVVVVVVVCCVVCVVVCCVPPVCVVVVVVVVPPPPPPDD

Sequence (188 aa):
MRVRFDCDRFLIGGLSYIIADICLGASVVLYNAFLNEIASPARRDAASSKGYALGYVGGGILLATNLALISFAGSIGLSKGEAVRLSLMSAGLWWGGWGLFSLSFLRVRPTSRVLAPGSNWISIGFSEIAFAVTQLRRLPHTARFLLAYTLYNDGIQTVIGLSSVFLAQELFSPAQRAAGDDTTFLRD

Solvent-accessible surface area (backbone atoms only — not comparable to full-atom values): 10946 Å² total; per-residue (Å²): 130,84,80,76,76,54,62,69,60,52,51,52,51,52,53,50,49,54,52,50,51,52,51,50,54,54,49,54,54,52,56,62,56,48,45,67,75,80,29,58,84,92,44,35,63,64,51,48,54,51,53,52,51,52,47,51,53,52,52,49,52,51,49,53,51,42,49,50,46,52,76,45,17,70,84,74,75,37,52,71,69,56,34,51,53,51,40,53,50,50,50,52,50,50,55,48,50,54,48,53,54,54,55,73,72,57,76,84,70,82,75,92,68,80,78,60,93,92,68,51,73,68,60,50,53,54,49,50,52,52,49,51,54,59,55,39,70,75,35,63,67,61,44,52,50,50,54,53,48,50,56,52,51,53,52,52,52,48,51,63,71,42,44,66,57,47,41,55,64,64,68,50,31,61,68,46,58,76,66,70,63,84,51,77,90,82,63,133

Mean predicted aligned error: 9.83 Å

pLDDT: mean 83.35, std 15.27, range [30.11, 97.25]